Protein AF-A0A352MD44-F1 (afdb_monomer)

Sequence (195 aa):
KWRQGNIPFLYAQLPNFMEVQYLPSESQWAELRFSQLKALSVVNTAMAVTIDAGEWNDIHPLGKKVVGERLALAARKMAYGEEKIIYSGPIYKSSVKVADSIIISFDQIGSGLTVKGGGDLYYFAIAGADKKFVWAEARIRDNKVIVRSDEIKDPEYVRYAWADNPEGANLCNAEGLPASPFEADLNNKDLMNFK

pLDDT: mean 94.19, std 9.95, range [33.34, 98.88]

Mean predicted aligned error: 3.89 Å

Secondary structure (DSSP, 8-state):
-----S--EEEEPP---SSPPSS----HHHHHHHHHHHGGGSTTEEEE--TTS--SS-SS-S-HHHHHHHHHHHHHHHTT--TT------EEEEEEEETTEEEEEEE--TT-EEETTSS-B--EEEE-TT---EE-EEEEETTEEEEEBTTBSS--EEEES-SS--TT--EEETT-PBPPPEEEETT-TTTT---

Radius of gyration: 16.59 Å; Cα contacts (8 Å, |Δi|>4): 455; chains: 1; bounding box: 38×34×51 Å

Solvent-accessible surface area (backbone atoms only — not comparable to full-atom values): 10735 Å² total; per-residue (Å²): 134,89,83,70,79,89,60,67,47,75,46,73,40,66,44,19,29,42,72,69,69,91,60,71,54,90,32,72,57,27,52,50,36,33,52,54,56,57,52,55,66,43,83,57,43,45,63,24,70,26,53,88,41,41,31,50,90,41,93,77,37,88,44,53,64,61,54,51,52,34,42,48,36,37,41,40,36,69,75,66,63,39,80,85,61,74,40,50,21,25,34,84,49,50,67,46,72,56,82,45,29,39,43,34,39,55,41,51,30,66,88,31,66,40,42,63,92,49,84,80,46,48,49,36,29,36,13,31,93,84,65,63,51,38,74,28,56,40,45,81,54,94,70,25,40,42,36,33,38,96,88,34,66,58,54,39,34,42,31,32,39,50,29,42,18,33,79,73,48,24,54,19,13,69,85,67,32,50,41,55,50,42,76,48,52,67,86,52,81,78,82,53,81,69,127

Structure (mmCIF, N/CA/C/O backbone):
data_AF-A0A352MD44-F1
#
_entry.id   AF-A0A352MD44-F1
#
loop_
_atom_site.group_PDB
_atom_site.id
_atom_site.type_symbol
_atom_site.label_atom_id
_atom_site.label_alt_id
_atom_site.label_comp_id
_atom_site.label_asym_id
_atom_site.label_entity_id
_atom_site.label_seq_id
_atom_site.pdbx_PDB_ins_code
_atom_site.Cartn_x
_atom_site.Cartn_y
_atom_site.Cartn_z
_atom_site.occupancy
_atom_site.B_iso_or_equiv
_atom_site.auth_seq_id
_atom_site.auth_comp_id
_atom_site.auth_asym_id
_atom_site.auth_atom_id
_atom_site.pdbx_PDB_model_num
ATOM 1 N N . LYS A 1 1 ? -6.636 -19.906 26.893 1.00 65.50 1 LYS A N 1
ATOM 2 C CA . LYS A 1 1 ? -7.663 -19.109 26.168 1.00 65.50 1 LYS A CA 1
ATOM 3 C C . LYS A 1 1 ? -8.415 -18.241 27.176 1.00 65.50 1 LYS A C 1
ATOM 5 O O . LYS A 1 1 ? -8.884 -18.792 28.161 1.00 65.50 1 LYS A O 1
ATOM 10 N N . TRP A 1 2 ? -8.546 -16.935 26.928 1.00 77.50 2 TRP A N 1
ATOM 11 C CA . TRP A 1 2 ? -9.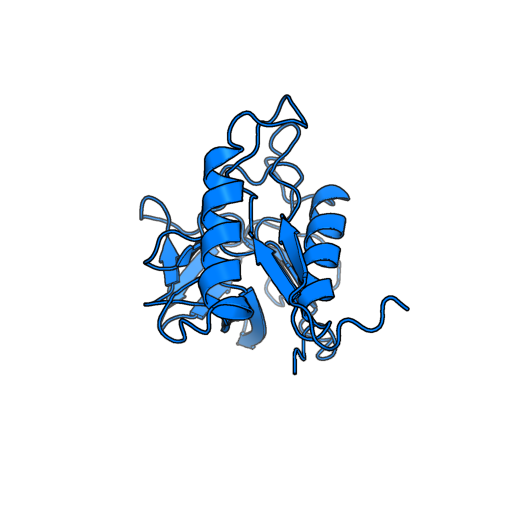069 -15.941 27.887 1.00 77.50 2 TRP A CA 1
ATOM 12 C C . TRP A 1 2 ? -10.611 -15.859 27.996 1.00 77.50 2 TRP A C 1
ATOM 14 O O . TRP A 1 2 ? -11.121 -15.057 28.766 1.00 77.50 2 TRP A O 1
ATOM 24 N N . ARG A 1 3 ? -11.362 -16.690 27.249 1.00 81.88 3 ARG A N 1
ATOM 25 C CA . ARG A 1 3 ? -12.846 -16.758 27.239 1.00 81.88 3 ARG A CA 1
ATOM 26 C C . ARG A 1 3 ? -13.574 -15.419 26.984 1.00 81.88 3 ARG A C 1
ATOM 28 O O . ARG A 1 3 ? -14.707 -15.256 27.410 1.00 81.88 3 ARG A O 1
ATOM 35 N N . GLN A 1 4 ? -12.962 -14.497 26.243 1.00 81.56 4 GLN A N 1
ATOM 36 C CA . GLN A 1 4 ? -13.530 -13.173 25.931 1.00 81.56 4 GLN A CA 1
ATOM 37 C C . GLN A 1 4 ? -14.356 -13.126 24.624 1.00 81.56 4 GLN A C 1
ATOM 39 O O . GLN A 1 4 ? -14.626 -12.055 24.094 1.00 81.56 4 GLN A O 1
ATOM 44 N N . GLY A 1 5 ? -14.744 -14.277 24.067 1.00 83.50 5 GLY A N 1
ATOM 45 C CA . GLY A 1 5 ? -15.469 -14.328 22.794 1.00 83.50 5 GLY A CA 1
ATOM 46 C C . GLY A 1 5 ? -14.662 -13.766 21.614 1.00 83.50 5 GLY A C 1
ATOM 47 O O . GLY A 1 5 ? -13.455 -13.985 21.517 1.00 83.50 5 GLY A O 1
ATOM 48 N N . ASN A 1 6 ? -15.357 -13.060 20.723 1.00 83.25 6 ASN A N 1
ATOM 49 C CA . ASN A 1 6 ? -14.854 -12.515 19.460 1.00 83.25 6 ASN A CA 1
ATOM 50 C C . ASN A 1 6 ? -14.338 -11.070 19.626 1.00 83.25 6 ASN A C 1
ATOM 52 O O . ASN A 1 6 ? -14.794 -10.159 18.941 1.00 83.25 6 ASN A O 1
ATOM 56 N N . ILE A 1 7 ? -13.409 -10.850 20.563 1.00 90.94 7 ILE A N 1
ATOM 57 C CA . ILE A 1 7 ? -12.806 -9.523 20.773 1.00 90.94 7 ILE A CA 1
ATOM 58 C C . ILE A 1 7 ? -12.044 -9.071 19.513 1.00 90.94 7 ILE A C 1
ATOM 60 O O . ILE A 1 7 ? -11.247 -9.857 18.990 1.00 90.94 7 ILE A O 1
ATOM 64 N N . PRO A 1 8 ? -12.235 -7.819 19.049 1.00 93.88 8 PRO A N 1
ATOM 65 C CA . PRO A 1 8 ? -11.408 -7.246 17.998 1.00 93.88 8 PRO A CA 1
ATOM 66 C C . PRO A 1 8 ? -9.935 -7.165 18.400 1.00 93.88 8 PRO A C 1
ATOM 68 O O . PRO A 1 8 ? -9.608 -6.726 19.504 1.00 93.88 8 PRO A O 1
ATOM 71 N N . PHE A 1 9 ? -9.042 -7.529 17.484 1.00 95.69 9 PHE A N 1
ATOM 72 C CA . PHE A 1 9 ? -7.601 -7.378 17.658 1.00 95.69 9 PHE A CA 1
ATOM 73 C C . PHE A 1 9 ? -7.049 -6.391 16.628 1.00 95.69 9 PHE A C 1
ATOM 75 O O . PHE A 1 9 ? -7.054 -6.645 15.424 1.00 95.69 9 PHE A O 1
ATOM 82 N N . LEU A 1 10 ? -6.586 -5.242 17.112 1.00 97.94 10 LEU A N 1
ATOM 83 C CA . LEU A 1 10 ? -6.094 -4.151 16.277 1.00 97.94 10 LEU A CA 1
ATOM 84 C C . LEU A 1 10 ? -4.577 -4.061 16.420 1.00 97.94 10 LEU A C 1
ATOM 86 O O . LEU A 1 10 ? -4.063 -4.086 17.538 1.00 97.94 10 LEU A O 1
ATOM 90 N N . TYR A 1 11 ? -3.864 -3.930 15.307 1.00 98.31 11 TYR A N 1
ATOM 91 C CA . TYR A 1 11 ? -2.407 -3.824 15.312 1.00 98.31 11 TYR A CA 1
ATOM 92 C C . TYR A 1 11 ? -1.912 -2.798 14.296 1.00 98.31 11 TYR A C 1
ATOM 94 O O . TYR A 1 11 ? -2.569 -2.497 13.301 1.00 98.31 11 TYR A O 1
ATOM 102 N N . ALA A 1 12 ? -0.743 -2.224 14.563 1.00 97.75 12 ALA A N 1
ATOM 103 C CA . ALA A 1 12 ? -0.061 -1.360 13.613 1.00 97.75 12 ALA A CA 1
ATOM 104 C C . ALA A 1 12 ? 0.882 -2.202 12.748 1.00 97.75 12 ALA A C 1
ATOM 106 O O . ALA A 1 12 ? 1.625 -3.041 13.264 1.00 97.75 12 ALA A O 1
ATOM 107 N N . GLN A 1 13 ? 0.865 -1.961 11.439 1.00 97.44 13 GLN A N 1
ATOM 108 C CA . GLN A 1 13 ? 1.940 -2.397 10.558 1.00 97.44 13 GLN A CA 1
ATOM 109 C C . GLN A 1 13 ? 3.249 -1.719 10.996 1.00 97.44 13 GLN A C 1
ATOM 111 O O . GLN A 1 13 ? 3.223 -0.657 11.629 1.00 97.44 13 GLN A O 1
ATOM 116 N N . LEU A 1 14 ? 4.397 -2.318 10.686 1.00 96.81 14 LEU A N 1
ATOM 117 C CA . LEU A 1 14 ? 5.668 -1.628 10.869 1.00 96.81 14 LEU A CA 1
ATOM 118 C C . LEU A 1 14 ? 5.744 -0.395 9.953 1.00 96.81 14 LEU A C 1
ATOM 120 O O . LEU A 1 14 ? 5.324 -0.475 8.791 1.00 96.81 14 LEU A O 1
ATOM 124 N N . PRO A 1 15 ? 6.262 0.732 10.466 1.00 96.31 15 PRO A N 1
ATOM 125 C CA . PRO A 1 15 ? 6.427 1.943 9.678 1.00 96.31 15 PRO A CA 1
ATOM 126 C C . PRO A 1 15 ? 7.616 1.811 8.714 1.00 96.31 15 PRO A C 1
ATOM 128 O O . PRO A 1 15 ? 8.336 0.811 8.744 1.00 96.31 15 PRO A O 1
ATOM 131 N N . ASN A 1 16 ? 7.833 2.804 7.851 1.00 94.94 16 ASN A N 1
ATOM 132 C CA . ASN A 1 16 ? 9.089 2.907 7.106 1.00 94.94 16 ASN A CA 1
ATOM 133 C C . ASN A 1 16 ? 10.281 3.086 8.061 1.00 94.94 16 ASN A C 1
ATOM 135 O O . ASN A 1 16 ? 10.156 3.745 9.093 1.00 94.94 16 ASN A O 1
ATOM 139 N N . PHE A 1 17 ? 11.418 2.486 7.711 1.00 94.19 17 PHE A N 1
ATOM 140 C CA . PHE A 1 17 ? 12.661 2.550 8.480 1.00 94.19 17 PHE A CA 1
ATOM 141 C C . PHE A 1 17 ? 13.864 2.339 7.545 1.00 94.19 17 PHE A C 1
ATOM 143 O O . PHE A 1 17 ? 13.713 1.683 6.520 1.00 94.19 17 P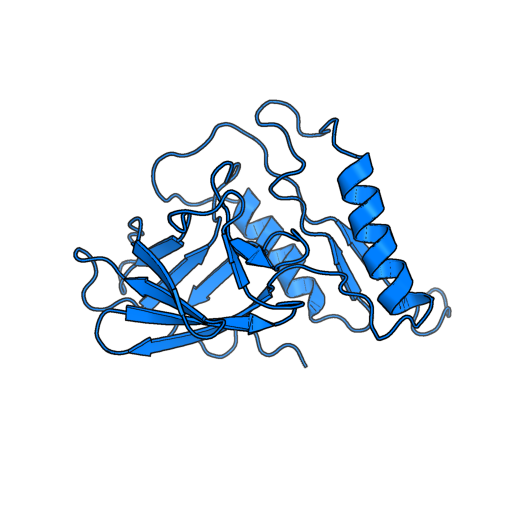HE A O 1
ATOM 150 N N . MET A 1 18 ? 15.049 2.841 7.912 1.00 94.06 18 MET A N 1
ATOM 151 C CA . MET A 1 18 ? 16.300 2.802 7.128 1.00 94.06 18 MET A CA 1
ATOM 152 C C . MET A 1 18 ? 16.351 3.758 5.923 1.00 94.06 18 MET A C 1
ATOM 154 O O . MET A 1 18 ? 15.401 4.485 5.623 1.00 94.06 18 MET A O 1
ATOM 158 N N . GLU A 1 19 ? 17.510 3.803 5.260 1.00 94.56 19 GLU A N 1
ATOM 159 C CA . GLU A 1 19 ? 17.727 4.600 4.050 1.00 94.56 19 GLU A CA 1
ATOM 160 C C . GLU A 1 19 ? 16.815 4.153 2.901 1.00 94.56 19 GLU A C 1
ATOM 162 O O . GLU A 1 19 ? 16.454 2.982 2.774 1.00 94.56 19 GLU A O 1
ATOM 167 N N . VAL A 1 20 ? 16.452 5.104 2.042 1.00 95.06 20 VAL A N 1
ATOM 168 C CA . VAL A 1 20 ? 15.652 4.830 0.847 1.00 95.06 20 VAL A CA 1
ATOM 169 C C . VAL A 1 20 ? 16.482 4.044 -0.163 1.00 95.06 20 VAL A C 1
ATOM 171 O O . VAL A 1 20 ? 17.583 4.448 -0.539 1.00 95.06 20 VAL A O 1
ATOM 174 N N . GLN A 1 21 ? 15.919 2.945 -0.663 1.00 93.69 21 GLN A N 1
ATOM 175 C CA . GLN A 1 21 ? 16.462 2.242 -1.818 1.00 93.69 21 GLN A CA 1
ATOM 176 C C . GLN A 1 21 ? 15.917 2.848 -3.120 1.00 93.69 21 GLN A C 1
ATOM 178 O O . GLN A 1 21 ? 14.707 2.925 -3.327 1.00 93.69 21 GLN A O 1
ATOM 183 N N . TYR A 1 22 ? 16.819 3.270 -4.012 1.00 93.38 22 TYR A N 1
ATOM 184 C CA . TYR A 1 22 ? 16.456 3.901 -5.292 1.00 93.38 22 TYR A CA 1
ATOM 185 C C . TYR A 1 22 ? 16.111 2.904 -6.404 1.00 93.38 22 TYR A C 1
ATOM 187 O O . TYR A 1 22 ? 15.482 3.271 -7.395 1.00 93.38 22 TYR A O 1
ATOM 195 N N . LEU A 1 23 ? 16.529 1.647 -6.257 1.00 95.88 23 LEU A N 1
ATOM 196 C CA . LEU A 1 23 ? 16.210 0.557 -7.175 1.00 95.88 23 LEU A CA 1
ATOM 197 C C . LEU A 1 23 ? 15.295 -0.445 -6.467 1.00 95.88 23 LEU A C 1
ATOM 199 O O . LEU A 1 23 ? 15.416 -0.590 -5.247 1.00 95.88 23 LEU A O 1
ATOM 203 N N . PRO A 1 24 ? 14.423 -1.166 -7.197 1.00 96.75 24 PRO A N 1
ATOM 204 C CA . PRO A 1 24 ? 13.691 -2.278 -6.614 1.00 96.75 24 PRO A CA 1
ATOM 205 C C . PRO A 1 24 ? 14.678 -3.287 -6.024 1.00 96.75 24 PRO A C 1
ATOM 207 O O . PRO A 1 24 ? 15.614 -3.723 -6.696 1.00 96.75 24 PRO A O 1
ATOM 210 N N . SER A 1 25 ? 14.474 -3.654 -4.765 1.00 94.38 25 SER A N 1
ATOM 211 C CA . SER A 1 25 ? 15.343 -4.581 -4.049 1.00 94.38 25 SER A CA 1
ATOM 212 C C . SER A 1 25 ? 14.524 -5.554 -3.214 1.00 94.38 25 SER A C 1
ATOM 214 O O . SER A 1 25 ? 13.335 -5.347 -2.961 1.00 94.38 25 SER A O 1
ATOM 216 N N . GLU A 1 26 ? 15.171 -6.621 -2.757 1.00 96.75 26 GLU A N 1
ATOM 217 C CA . GLU A 1 26 ? 14.616 -7.418 -1.668 1.00 96.75 26 GLU A CA 1
ATOM 218 C C . GLU A 1 26 ? 14.603 -6.597 -0.372 1.00 96.75 26 GLU A C 1
ATOM 220 O O . GLU A 1 26 ? 15.435 -5.707 -0.176 1.00 96.75 26 GLU A O 1
ATOM 225 N N . SER A 1 27 ? 13.634 -6.876 0.500 1.00 97.56 27 SER A N 1
ATOM 226 C CA . SER A 1 27 ? 13.451 -6.165 1.766 1.00 97.56 27 SER A CA 1
ATOM 227 C C . SER A 1 27 ? 12.768 -7.080 2.776 1.00 97.56 27 SER A C 1
ATOM 229 O O . SER A 1 27 ? 11.577 -7.381 2.672 1.00 97.56 27 SER A O 1
ATOM 231 N N . GLN A 1 28 ? 13.515 -7.484 3.804 1.00 97.19 28 GLN A N 1
ATOM 232 C CA . GLN A 1 28 ? 12.964 -8.262 4.920 1.00 97.19 28 GLN A CA 1
ATOM 233 C C . GLN A 1 28 ? 11.923 -7.449 5.704 1.00 97.19 28 GLN A C 1
ATOM 235 O O . GLN A 1 28 ? 10.979 -8.002 6.270 1.00 97.19 28 GLN A O 1
ATOM 240 N N . TRP A 1 29 ? 12.057 -6.120 5.713 1.00 97.31 29 TRP A N 1
ATOM 241 C CA . TRP A 1 29 ? 11.082 -5.231 6.331 1.00 97.31 29 TRP A CA 1
ATOM 242 C C . TRP A 1 29 ? 9.755 -5.230 5.565 1.00 97.31 29 TRP A C 1
ATOM 244 O O . TRP A 1 29 ? 8.683 -5.299 6.167 1.00 97.31 29 TRP A O 1
ATOM 254 N N . ALA A 1 30 ? 9.800 -5.205 4.230 1.00 97.75 30 ALA A N 1
ATOM 255 C CA . ALA A 1 30 ? 8.621 -5.356 3.385 1.00 97.75 30 ALA A CA 1
ATOM 256 C C . ALA A 1 30 ? 7.984 -6.747 3.528 1.00 97.75 30 ALA A C 1
ATOM 258 O O . ALA A 1 30 ? 6.766 -6.827 3.681 1.00 97.75 30 ALA A O 1
ATOM 259 N N . GLU A 1 31 ? 8.777 -7.821 3.591 1.00 98.00 31 GLU A N 1
ATOM 260 C CA . GLU A 1 31 ? 8.278 -9.180 3.861 1.00 98.00 31 GLU A CA 1
ATOM 261 C C . GLU A 1 31 ? 7.541 -9.279 5.204 1.00 98.00 31 GLU A C 1
ATOM 263 O O . GLU A 1 31 ? 6.471 -9.895 5.304 1.00 98.00 31 GLU A O 1
ATOM 268 N N . LEU A 1 32 ? 8.072 -8.636 6.247 1.00 98.06 32 LEU A N 1
ATOM 269 C CA . LEU A 1 32 ? 7.427 -8.593 7.554 1.00 98.06 32 LEU A CA 1
ATOM 270 C C . LEU A 1 32 ? 6.125 -7.784 7.508 1.00 98.06 32 LEU A C 1
ATOM 272 O O . LEU A 1 32 ? 5.097 -8.253 8.000 1.00 98.06 32 LEU A O 1
ATOM 276 N N . ARG A 1 33 ? 6.121 -6.621 6.844 1.00 98.06 33 ARG A N 1
ATOM 277 C CA . ARG A 1 33 ? 4.901 -5.826 6.607 1.00 98.06 33 ARG A CA 1
ATOM 278 C C . ARG A 1 33 ? 3.856 -6.611 5.816 1.00 98.06 33 ARG A C 1
ATOM 280 O O . ARG A 1 33 ? 2.667 -6.527 6.126 1.00 98.06 33 ARG A O 1
ATOM 287 N N . PHE A 1 34 ? 4.281 -7.422 4.855 1.00 98.00 34 PHE A N 1
ATOM 288 C CA . PHE A 1 34 ? 3.405 -8.297 4.086 1.00 98.00 34 PHE A CA 1
ATOM 289 C C . PHE A 1 34 ? 2.845 -9.450 4.926 1.00 98.00 34 PHE A C 1
ATOM 291 O O . PHE A 1 34 ? 1.674 -9.805 4.807 1.00 98.00 34 PHE A O 1
ATOM 298 N N . SER A 1 35 ? 3.640 -9.994 5.846 1.00 97.75 35 SER A N 1
ATOM 299 C CA . SER A 1 35 ? 3.176 -10.983 6.826 1.00 97.75 35 SER A CA 1
ATOM 300 C C . SER A 1 35 ? 2.152 -10.382 7.798 1.00 97.75 35 SER A C 1
ATOM 302 O O . SER A 1 35 ? 1.140 -11.015 8.098 1.00 97.75 35 SER A O 1
ATOM 304 N N . GLN A 1 36 ? 2.354 -9.130 8.224 1.00 98.12 36 GLN A N 1
ATOM 305 C CA . GLN A 1 36 ? 1.365 -8.368 8.992 1.00 98.12 36 GLN A CA 1
ATOM 306 C C . GLN A 1 36 ? 0.080 -8.135 8.186 1.00 98.12 36 GLN A C 1
ATOM 308 O O . GLN A 1 36 ? -1.005 -8.265 8.743 1.00 98.12 36 GLN A O 1
ATOM 313 N N . LEU A 1 37 ? 0.171 -7.860 6.881 1.00 97.88 37 LEU A N 1
ATOM 314 C CA . LEU A 1 37 ? -1.008 -7.751 6.018 1.00 97.88 37 LEU A CA 1
ATOM 315 C C . LEU A 1 37 ? -1.777 -9.080 5.950 1.00 97.88 37 LEU A C 1
ATOM 317 O O . LEU A 1 37 ? -2.989 -9.098 6.146 1.00 97.88 37 LEU A O 1
ATOM 321 N N . LYS A 1 38 ? -1.083 -10.206 5.747 1.00 96.31 38 LYS A N 1
ATOM 322 C CA . LYS A 1 38 ? -1.699 -11.546 5.696 1.00 96.31 38 LYS A CA 1
ATOM 323 C C . LYS A 1 38 ? -2.421 -11.930 6.989 1.00 96.31 38 LYS A C 1
ATOM 325 O O . LYS A 1 38 ? -3.385 -12.697 6.938 1.00 96.31 38 LYS A O 1
ATOM 330 N N . ALA A 1 39 ? -2.004 -11.392 8.136 1.00 96.44 39 ALA A N 1
ATOM 331 C CA . ALA A 1 39 ? -2.680 -11.620 9.412 1.00 96.44 39 ALA A CA 1
ATOM 332 C C . ALA A 1 39 ? -4.124 -11.076 9.449 1.00 96.44 39 ALA A C 1
ATOM 334 O O . ALA A 1 39 ? -4.905 -11.544 10.276 1.00 96.44 39 ALA A O 1
ATOM 335 N N . LEU A 1 40 ? -4.523 -10.211 8.501 1.00 95.75 40 LEU A N 1
ATOM 336 C CA . LEU A 1 40 ? -5.923 -9.803 8.310 1.00 95.75 40 LEU A CA 1
ATOM 337 C C . LEU A 1 40 ? -6.858 -10.958 7.922 1.00 95.75 40 LEU A C 1
ATOM 339 O O . LEU A 1 40 ? -8.072 -10.826 8.027 1.00 95.75 40 LEU A O 1
ATOM 343 N N . SER A 1 41 ? -6.314 -12.107 7.508 1.00 93.19 41 SER A N 1
ATOM 344 C CA . SER A 1 41 ? -7.097 -13.335 7.309 1.00 93.19 41 SER A CA 1
ATOM 345 C C . SER A 1 41 ? -7.663 -13.915 8.612 1.00 93.19 41 SER A C 1
ATOM 347 O O . SER A 1 41 ? -8.569 -14.751 8.579 1.00 93.19 41 SER A O 1
ATOM 349 N N . VAL A 1 42 ? -7.149 -13.491 9.771 1.00 93.19 42 VAL A N 1
ATOM 350 C CA . VAL A 1 42 ? -7.696 -13.870 11.074 1.00 93.19 42 VAL A CA 1
ATOM 351 C C . VAL A 1 42 ? -8.933 -13.022 11.359 1.00 93.19 42 VAL A C 1
ATOM 353 O O . VAL A 1 42 ? -8.899 -11.796 11.284 1.00 93.19 42 VAL A O 1
ATOM 356 N N . VAL A 1 43 ? -10.034 -13.682 11.723 1.00 90.94 43 VAL A N 1
ATOM 357 C CA . VAL A 1 43 ? -11.318 -13.014 11.980 1.00 90.94 43 VAL A CA 1
ATOM 358 C C . VAL A 1 43 ? -11.193 -11.929 13.055 1.00 90.94 43 VAL A C 1
ATOM 360 O O . VAL A 1 43 ? -10.454 -12.087 14.027 1.00 90.94 43 VAL A O 1
ATOM 363 N N . ASN A 1 44 ? -11.971 -10.855 12.910 1.00 93.12 44 ASN A N 1
ATOM 364 C CA . ASN A 1 44 ? -12.007 -9.713 13.833 1.00 93.12 44 ASN A CA 1
ATOM 365 C C . ASN A 1 44 ? -10.651 -9.034 14.050 1.00 93.12 44 ASN A C 1
ATOM 367 O O . ASN A 1 44 ? -10.373 -8.526 15.137 1.00 93.12 44 ASN A O 1
ATOM 371 N N . THR A 1 45 ? -9.814 -9.001 13.019 1.00 96.00 45 THR A N 1
ATOM 372 C CA . THR A 1 45 ? -8.580 -8.225 13.041 1.00 96.00 45 THR A CA 1
ATOM 373 C C . THR A 1 45 ? -8.686 -6.976 12.178 1.00 96.00 45 THR A C 1
ATOM 375 O O . THR A 1 45 ? -9.435 -6.926 11.202 1.00 96.00 45 THR A O 1
ATOM 378 N N . ALA A 1 46 ? -7.937 -5.942 12.547 1.00 97.31 46 ALA A N 1
ATOM 379 C CA . ALA A 1 46 ? -7.719 -4.789 11.688 1.00 97.31 46 ALA A CA 1
ATOM 380 C C . ALA A 1 46 ? -6.292 -4.267 11.852 1.00 97.31 46 ALA A C 1
ATOM 382 O O . ALA A 1 46 ? -5.704 -4.336 12.933 1.00 97.31 46 ALA A O 1
ATOM 383 N N . MET A 1 47 ? -5.759 -3.714 10.767 1.00 98.44 47 MET A N 1
ATOM 384 C CA . MET A 1 47 ? -4.391 -3.226 10.689 1.00 98.44 47 MET A CA 1
ATOM 385 C C . MET A 1 47 ? -4.382 -1.746 10.319 1.00 98.44 47 MET A C 1
ATOM 387 O O . MET A 1 47 ? -5.002 -1.345 9.333 1.00 98.44 47 MET A O 1
ATOM 391 N N . ALA A 1 48 ? -3.640 -0.941 11.075 1.00 98.38 48 ALA A N 1
ATOM 392 C CA . ALA A 1 48 ? -3.266 0.401 10.651 1.00 98.38 48 ALA A CA 1
ATOM 393 C C . ALA A 1 48 ? -2.009 0.320 9.774 1.00 98.38 48 ALA A C 1
ATOM 395 O O . ALA A 1 48 ? -0.963 -0.131 10.238 1.00 98.38 48 ALA A O 1
ATOM 396 N N . VAL A 1 49 ? -2.099 0.765 8.519 1.00 98.31 49 VAL A N 1
ATOM 397 C CA . VAL A 1 49 ? -0.931 0.959 7.642 1.00 98.31 49 VAL A CA 1
ATOM 398 C C . VAL A 1 49 ? -0.170 2.200 8.117 1.00 98.31 49 VAL A C 1
ATOM 400 O O . VAL A 1 49 ? -0.790 3.217 8.428 1.00 98.31 49 VAL A O 1
ATOM 403 N N . THR A 1 50 ? 1.158 2.130 8.200 1.00 97.25 50 THR A N 1
ATOM 404 C CA . THR A 1 50 ? 2.012 3.154 8.849 1.00 97.25 50 THR A CA 1
ATOM 405 C C . THR A 1 50 ? 3.276 3.484 8.056 1.00 97.25 50 THR A C 1
ATOM 407 O O . THR A 1 50 ? 4.192 4.112 8.578 1.00 97.25 50 THR A O 1
ATOM 410 N N . ILE A 1 51 ? 3.329 3.088 6.784 1.00 96.69 51 ILE A N 1
ATOM 411 C CA . ILE A 1 51 ? 4.516 3.214 5.923 1.00 96.69 51 ILE A CA 1
ATOM 412 C C . ILE A 1 51 ? 4.955 4.661 5.653 1.00 96.69 51 ILE A C 1
ATOM 414 O O . ILE A 1 51 ? 6.017 4.867 5.090 1.00 96.69 51 ILE A O 1
ATOM 418 N N . ASP A 1 52 ? 4.123 5.634 6.018 1.00 95.19 52 ASP A N 1
ATOM 419 C CA . ASP A 1 52 ? 4.350 7.076 5.908 1.00 95.19 52 ASP A CA 1
ATOM 420 C C . ASP A 1 52 ? 4.408 7.772 7.283 1.00 95.19 52 ASP A C 1
ATOM 422 O O . ASP A 1 52 ? 4.295 8.993 7.366 1.00 95.19 52 ASP A O 1
ATOM 426 N N . ALA A 1 53 ? 4.506 6.998 8.369 1.00 94.50 53 ALA A N 1
ATOM 427 C CA . ALA A 1 53 ? 4.517 7.481 9.753 1.00 94.50 53 ALA A CA 1
ATOM 428 C C . ALA A 1 53 ? 5.814 7.117 10.506 1.00 94.50 53 ALA A C 1
ATOM 430 O O . ALA A 1 53 ? 5.855 7.203 11.736 1.00 94.50 53 ALA A O 1
ATOM 431 N N . GLY A 1 54 ? 6.839 6.675 9.775 1.00 91.19 54 GLY A N 1
ATOM 432 C CA . GLY A 1 54 ? 8.176 6.336 10.253 1.00 91.19 54 GLY A CA 1
ATOM 433 C C . GLY A 1 54 ? 9.245 7.357 9.881 1.00 91.19 54 GLY A C 1
ATOM 434 O O . GLY A 1 54 ? 8.976 8.360 9.221 1.00 91.19 54 GLY A O 1
ATOM 435 N N . GLU A 1 55 ? 10.475 7.069 10.295 1.00 89.00 55 GLU A N 1
ATOM 436 C CA . GLU A 1 55 ? 11.667 7.884 10.060 1.00 89.00 55 GLU A CA 1
ATOM 437 C C . GLU A 1 55 ? 12.806 6.971 9.590 1.00 89.00 55 GLU A C 1
ATOM 439 O O . GLU A 1 55 ? 12.929 5.827 10.027 1.00 89.00 55 GLU A O 1
ATOM 444 N N . TRP A 1 56 ? 13.658 7.461 8.688 1.00 89.75 56 TRP A N 1
ATOM 445 C CA . TRP A 1 56 ? 14.740 6.653 8.114 1.00 89.75 56 TRP A CA 1
ATOM 446 C C . TRP A 1 56 ? 15.812 6.266 9.151 1.00 89.75 56 TRP A C 1
ATOM 448 O O . TRP A 1 56 ? 16.466 5.236 9.011 1.00 89.75 56 TRP A O 1
ATOM 458 N N . ASN A 1 57 ? 15.987 7.071 10.201 1.00 89.94 57 ASN A N 1
ATOM 459 C CA . ASN A 1 57 ? 17.075 6.961 11.176 1.00 89.94 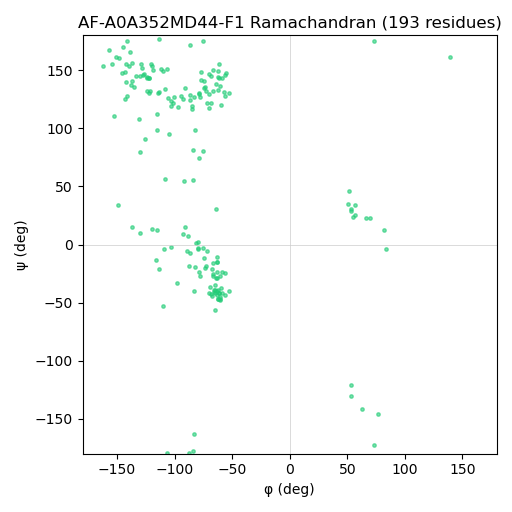57 ASN A CA 1
ATOM 460 C C . ASN A 1 57 ? 16.648 6.485 12.575 1.00 89.94 57 ASN A C 1
ATOM 462 O O . ASN A 1 57 ? 17.521 6.307 13.424 1.00 89.94 57 ASN A O 1
ATOM 466 N N . ASP A 1 58 ? 15.354 6.278 12.839 1.00 87.06 58 ASP A N 1
ATOM 467 C CA . ASP A 1 58 ? 14.867 5.790 14.134 1.00 87.06 58 ASP A CA 1
ATOM 468 C C . ASP A 1 58 ? 13.710 4.796 13.961 1.00 87.06 58 ASP A C 1
ATOM 470 O O . ASP A 1 58 ? 12.702 5.063 13.309 1.00 87.06 58 ASP A O 1
ATOM 474 N N . ILE A 1 59 ? 13.851 3.634 14.597 1.00 83.50 59 ILE A N 1
ATOM 475 C CA . ILE A 1 59 ? 12.828 2.586 14.641 1.00 83.50 59 ILE A CA 1
ATOM 476 C C . ILE A 1 59 ? 11.662 2.944 15.587 1.00 83.50 59 ILE A C 1
ATOM 478 O O . ILE A 1 59 ? 10.619 2.289 15.559 1.00 83.50 59 ILE A O 1
ATOM 482 N N . HIS A 1 60 ? 11.802 3.990 16.414 1.00 87.12 60 HIS A N 1
ATOM 483 C CA . HIS A 1 60 ? 10.791 4.492 17.353 1.00 87.12 60 HIS A CA 1
ATOM 484 C C . HIS A 1 60 ? 10.175 5.836 16.917 1.00 87.12 60 HIS A C 1
ATOM 486 O O . HIS A 1 60 ? 10.149 6.783 17.717 1.00 87.12 60 HIS A O 1
ATOM 492 N N . PRO A 1 61 ? 9.586 5.930 15.714 1.00 80.19 61 PRO A N 1
ATOM 493 C CA . PRO A 1 61 ? 9.282 7.201 15.064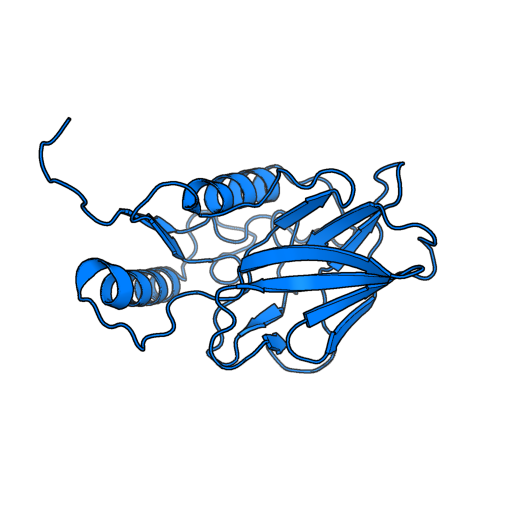 1.00 80.19 61 PRO A CA 1
ATOM 494 C C . PRO A 1 61 ? 8.432 8.141 15.913 1.00 80.19 61 PRO A C 1
ATOM 496 O O . PRO A 1 61 ? 7.564 7.714 16.693 1.00 80.19 61 PRO A O 1
ATOM 499 N N . LEU A 1 62 ? 8.644 9.446 15.754 1.00 84.94 62 LEU A N 1
ATOM 500 C CA . LEU A 1 62 ? 7.921 10.469 16.513 1.00 84.94 62 LEU A CA 1
ATOM 501 C C . LEU A 1 62 ? 6.427 10.516 16.159 1.00 84.94 62 LEU A C 1
ATOM 503 O O . LEU A 1 62 ? 5.606 10.867 17.011 1.00 84.94 62 LEU A O 1
ATOM 507 N N . GLY A 1 63 ? 6.058 10.079 14.949 1.00 86.25 63 GLY A N 1
ATOM 508 C CA . GLY A 1 63 ? 4.707 10.059 14.365 1.00 86.25 63 GLY A CA 1
ATOM 509 C C . GLY A 1 63 ? 3.656 9.162 15.045 1.00 86.25 63 GLY A C 1
ATOM 510 O O . GLY A 1 63 ? 2.731 8.682 14.392 1.00 86.25 63 GLY A O 1
ATOM 511 N N . LYS A 1 64 ? 3.733 8.948 16.364 1.00 92.25 64 LYS A N 1
ATOM 512 C CA . LYS A 1 64 ? 2.846 8.053 17.135 1.00 92.25 64 LYS A CA 1
ATOM 513 C C . LYS A 1 64 ? 1.376 8.491 17.115 1.00 92.25 64 LYS A C 1
ATOM 515 O O . LYS A 1 64 ? 0.486 7.646 17.189 1.00 92.25 64 LYS A O 1
ATOM 520 N N . LYS A 1 65 ? 1.111 9.797 16.974 1.00 96.19 65 LYS A N 1
ATOM 521 C CA . LYS A 1 65 ? -0.252 10.354 16.889 1.00 96.19 65 LYS A CA 1
ATOM 522 C C . LYS A 1 65 ? -1.017 9.799 15.686 1.00 96.19 65 LYS A C 1
ATOM 524 O O . LYS A 1 65 ? -2.127 9.312 15.863 1.00 96.19 65 LYS A O 1
ATOM 529 N N . VAL A 1 66 ? -0.396 9.790 14.505 1.00 96.00 66 VAL A N 1
ATOM 530 C CA . VAL A 1 66 ? -1.013 9.284 13.265 1.00 96.00 66 VAL A CA 1
ATOM 531 C C . VAL A 1 66 ? -1.320 7.790 13.377 1.00 96.00 66 VAL A C 1
ATOM 533 O O . VAL A 1 66 ? -2.393 7.342 12.975 1.00 96.00 66 VAL A O 1
ATOM 536 N N . VAL A 1 67 ? -0.414 7.012 13.981 1.00 97.06 67 VAL A N 1
ATOM 537 C CA . VAL A 1 67 ? -0.643 5.582 14.243 1.00 97.06 67 VAL A CA 1
ATOM 538 C C . VAL A 1 67 ? -1.857 5.384 15.157 1.00 97.06 67 VAL A C 1
ATOM 540 O O . VAL A 1 67 ? -2.739 4.582 14.849 1.00 97.06 67 VAL A O 1
ATOM 543 N N . GLY A 1 68 ? -1.937 6.147 16.252 1.00 98.06 68 GLY A N 1
ATOM 544 C CA . GLY A 1 68 ? -3.069 6.115 17.179 1.00 98.06 68 GLY A CA 1
ATOM 545 C C . GLY A 1 68 ? -4.394 6.515 16.527 1.00 98.06 68 GLY A C 1
ATOM 546 O O . GLY A 1 68 ? -5.402 5.848 16.741 1.00 98.06 68 GLY A O 1
ATOM 547 N N . GLU A 1 69 ? -4.397 7.549 15.685 1.00 98.44 69 GLU A N 1
ATOM 548 C CA . GLU A 1 69 ? -5.585 7.999 14.946 1.00 98.44 69 GLU A CA 1
ATOM 549 C C . GLU A 1 69 ? -6.094 6.922 13.981 1.00 98.44 69 GLU A C 1
ATOM 551 O O . GLU A 1 69 ? -7.291 6.634 13.955 1.00 98.44 69 GLU A O 1
ATOM 556 N N . ARG A 1 70 ? -5.199 6.250 13.247 1.00 98.50 70 ARG A N 1
ATOM 557 C CA . ARG A 1 70 ? -5.571 5.146 12.345 1.00 98.50 70 ARG A CA 1
ATOM 558 C C . ARG A 1 70 ? -6.113 3.936 13.110 1.00 98.50 70 ARG A C 1
ATOM 560 O O . ARG A 1 70 ? -7.120 3.356 12.708 1.00 98.50 70 ARG A O 1
ATOM 567 N N . LEU A 1 71 ? -5.509 3.589 14.248 1.00 98.56 71 LEU A N 1
ATOM 568 C CA . LEU A 1 71 ? -6.036 2.538 15.128 1.00 98.56 71 LEU A CA 1
ATOM 569 C C . LEU A 1 71 ? -7.392 2.919 15.736 1.00 98.56 71 LEU A C 1
ATOM 571 O O . LEU A 1 71 ? -8.256 2.056 15.881 1.00 98.56 71 LEU A O 1
ATOM 575 N N . ALA A 1 72 ? -7.618 4.198 16.041 1.00 98.56 72 ALA A N 1
ATOM 576 C CA . ALA A 1 72 ? -8.908 4.679 16.519 1.00 98.56 72 ALA A CA 1
ATOM 577 C C . ALA A 1 72 ? -10.001 4.539 15.447 1.00 98.56 72 ALA A C 1
ATOM 579 O O . ALA A 1 72 ? -11.113 4.128 15.775 1.00 98.56 72 ALA A O 1
ATOM 580 N N . LEU A 1 73 ? -9.698 4.800 14.168 1.00 98.62 73 LEU A N 1
ATOM 581 C CA . LEU A 1 73 ? -10.638 4.525 13.072 1.00 98.62 73 LEU A CA 1
ATOM 582 C C . LEU A 1 73 ? -10.997 3.032 13.003 1.00 98.62 73 LEU A C 1
ATOM 584 O O . LEU A 1 73 ? -12.175 2.683 12.905 1.00 98.62 73 LEU A O 1
ATOM 588 N N . ALA A 1 74 ? -9.997 2.151 13.109 1.00 98.12 74 ALA A N 1
ATOM 589 C CA . ALA A 1 74 ? -10.213 0.705 13.128 1.00 98.12 74 ALA A CA 1
ATOM 590 C C . ALA A 1 74 ? -11.069 0.268 14.328 1.00 98.12 74 ALA A C 1
ATOM 592 O O . ALA A 1 74 ? -11.989 -0.534 14.169 1.00 98.12 74 ALA A O 1
ATOM 593 N N . ALA A 1 75 ? -10.831 0.839 15.512 1.00 98.19 75 ALA A N 1
ATOM 594 C CA . ALA A 1 75 ? -11.632 0.581 16.704 1.00 98.19 75 ALA A CA 1
ATOM 595 C C . ALA A 1 75 ? -13.086 1.026 16.518 1.00 98.19 75 ALA A C 1
ATOM 597 O O . ALA A 1 75 ? -13.999 0.254 16.804 1.00 98.19 75 ALA A O 1
ATOM 598 N N . ARG A 1 76 ? -13.319 2.234 15.990 1.00 98.25 76 ARG A N 1
ATOM 599 C CA . ARG A 1 76 ? -14.668 2.755 15.708 1.00 98.25 76 ARG A CA 1
ATOM 600 C C . ARG A 1 76 ? -15.455 1.831 14.784 1.00 98.25 76 ARG A C 1
ATOM 602 O O . ARG A 1 76 ? -16.607 1.511 15.069 1.00 98.25 76 ARG A O 1
ATOM 609 N N . LYS A 1 77 ? -14.810 1.325 13.731 1.00 96.94 77 LYS A N 1
ATOM 610 C CA . LYS A 1 77 ? -15.417 0.341 12.829 1.00 96.94 77 LYS A CA 1
ATOM 611 C C . LYS A 1 77 ? -15.713 -0.985 13.538 1.00 96.94 77 LYS A C 1
ATOM 613 O O . LYS A 1 77 ? -16.845 -1.453 13.511 1.00 96.94 77 LYS A O 1
ATOM 618 N N . MET A 1 78 ? -14.691 -1.594 14.140 1.00 94.62 78 MET A N 1
ATOM 619 C CA . MET A 1 78 ? -14.726 -2.993 14.584 1.00 94.62 78 MET A CA 1
ATOM 620 C C . MET A 1 78 ? -15.373 -3.197 15.954 1.00 94.62 78 MET A C 1
ATOM 622 O O . MET A 1 78 ? -16.070 -4.183 16.164 1.00 94.62 78 MET A O 1
ATOM 626 N N . ALA A 1 79 ? -15.100 -2.302 16.903 1.00 94.62 79 ALA A N 1
ATOM 627 C CA . ALA A 1 79 ? -15.540 -2.425 18.290 1.00 94.62 79 ALA A CA 1
ATOM 628 C C . ALA A 1 79 ? -16.811 -1.617 18.576 1.00 94.62 79 ALA A C 1
ATOM 630 O O . ALA A 1 79 ? -17.628 -2.045 19.387 1.00 94.62 79 ALA A O 1
ATOM 631 N N . TYR A 1 80 ? -16.989 -0.472 17.909 1.00 95.88 80 TYR A N 1
ATOM 632 C CA . TYR A 1 80 ? -18.130 0.423 18.138 1.00 95.88 80 TYR A CA 1
ATOM 633 C C . TYR A 1 80 ? -19.218 0.334 17.058 1.00 95.88 80 TYR A C 1
ATOM 635 O O . TYR A 1 80 ? -20.251 0.987 17.184 1.00 95.88 80 TYR A O 1
ATOM 643 N N . GLY A 1 81 ? -19.024 -0.489 16.021 1.00 95.31 81 GLY A N 1
ATOM 644 C CA . GLY A 1 81 ? -20.050 -0.762 15.010 1.00 95.31 81 GLY A CA 1
ATOM 645 C C . GLY A 1 81 ? -20.356 0.419 14.087 1.00 95.31 81 GLY A C 1
ATOM 646 O O . GLY A 1 81 ? -21.440 0.489 13.510 1.00 95.31 81 GLY A O 1
ATOM 647 N N . GLU A 1 82 ? -19.428 1.366 13.929 1.00 97.81 82 GLU A N 1
ATOM 648 C CA . GLU A 1 82 ? -19.614 2.502 13.027 1.00 97.81 82 GLU A CA 1
ATOM 649 C C . GLU A 1 82 ? -19.448 2.076 11.559 1.00 97.81 82 GLU A C 1
ATOM 651 O O . GLU A 1 82 ? -18.405 2.273 10.939 1.00 97.81 82 GLU A O 1
ATOM 656 N N . GLU A 1 83 ? -20.485 1.482 10.966 1.00 94.50 83 GLU A N 1
ATOM 657 C CA . GLU A 1 83 ? -20.367 0.814 9.662 1.00 94.50 83 GLU A CA 1
ATOM 658 C C . GLU A 1 83 ? -19.995 1.728 8.490 1.00 94.50 83 GLU A C 1
ATOM 660 O O . GLU A 1 83 ? -19.430 1.255 7.506 1.00 94.50 83 GLU A O 1
ATOM 665 N N . LYS A 1 84 ? -20.266 3.029 8.573 1.00 96.06 84 LYS A N 1
ATOM 666 C CA . LYS A 1 84 ? -19.982 3.968 7.476 1.00 96.06 84 LYS A CA 1
ATOM 667 C C . LYS A 1 84 ? -18.580 4.576 7.533 1.00 96.06 84 LYS A C 1
ATOM 669 O O . LYS A 1 84 ? -18.214 5.302 6.614 1.00 96.06 84 LYS A O 1
ATOM 674 N N . ILE A 1 85 ? -17.800 4.311 8.585 1.00 97.50 85 ILE A N 1
ATOM 675 C CA . ILE A 1 85 ? -16.458 4.880 8.705 1.00 97.50 85 ILE A CA 1
ATOM 676 C C . ILE A 1 85 ? -15.479 4.181 7.754 1.00 97.50 85 ILE A C 1
ATOM 678 O O . ILE A 1 85 ? -15.438 2.947 7.668 1.00 97.50 85 ILE A O 1
ATOM 682 N N . ILE A 1 86 ? -14.670 4.980 7.060 1.00 98.38 86 ILE A N 1
ATOM 683 C CA . ILE A 1 86 ? -13.506 4.495 6.321 1.00 98.38 86 ILE A CA 1
ATOM 684 C C . ILE A 1 86 ? -12.347 4.407 7.310 1.00 98.38 86 ILE A C 1
ATOM 686 O O . ILE A 1 86 ? -11.955 5.410 7.905 1.00 98.38 86 ILE A O 1
ATOM 690 N N . TYR A 1 87 ? -11.843 3.194 7.532 1.00 98.06 87 TYR A N 1
ATOM 691 C CA . TYR A 1 87 ? -10.858 2.924 8.585 1.00 98.06 87 TYR A CA 1
ATOM 692 C C . TYR A 1 87 ? -9.499 2.454 8.073 1.00 98.06 87 TYR A C 1
ATOM 694 O O . TYR A 1 87 ? -8.537 2.420 8.837 1.00 98.06 87 TYR A O 1
ATOM 702 N N . SER A 1 88 ? -9.420 2.072 6.802 1.00 98.19 88 SER A N 1
ATOM 703 C CA . SER A 1 88 ? -8.205 1.568 6.177 1.00 98.19 88 SER A CA 1
ATOM 704 C C . SER A 1 88 ? -8.032 2.183 4.794 1.00 98.19 88 SER A C 1
ATOM 706 O O . SER A 1 88 ? -9.002 2.652 4.194 1.00 98.19 88 SER A O 1
ATOM 708 N N . GLY A 1 89 ? -6.784 2.213 4.335 1.00 98.50 89 GLY A N 1
ATOM 709 C CA . GLY A 1 89 ? -6.442 2.534 2.956 1.00 98.50 89 GLY A CA 1
ATOM 710 C C . GLY A 1 89 ? -6.538 1.302 2.056 1.00 98.50 89 GLY A C 1
ATOM 711 O O . GLY A 1 89 ? -6.880 0.218 2.534 1.00 98.50 89 GLY A O 1
ATOM 712 N N . PRO A 1 90 ? -6.206 1.440 0.763 1.00 98.69 90 PRO A N 1
ATOM 713 C CA . PRO A 1 90 ? -6.334 0.352 -0.197 1.00 98.69 90 PRO A CA 1
ATOM 714 C C . PRO A 1 90 ? -5.542 -0.897 0.213 1.00 98.69 90 PRO A C 1
ATOM 716 O O . PRO A 1 90 ? -4.349 -0.836 0.521 1.00 98.69 90 PRO A O 1
ATOM 719 N N . ILE A 1 91 ? -6.201 -2.053 0.167 1.00 98.25 91 ILE A N 1
ATOM 720 C CA . ILE A 1 91 ? -5.578 -3.361 0.397 1.00 98.25 91 ILE A CA 1
ATOM 721 C C . ILE A 1 91 ? -5.634 -4.144 -0.905 1.00 98.25 91 ILE A C 1
ATOM 723 O O . ILE A 1 91 ? -6.689 -4.207 -1.535 1.00 98.25 91 ILE A O 1
ATOM 727 N N . TYR A 1 92 ? -4.503 -4.714 -1.327 1.00 97.81 92 TYR A N 1
ATOM 728 C CA . TYR A 1 92 ? -4.461 -5.552 -2.522 1.00 97.81 92 TYR A CA 1
ATOM 729 C C . TYR A 1 92 ? -5.521 -6.655 -2.437 1.00 97.81 92 TYR A C 1
ATOM 731 O O . TYR A 1 92 ? -5.599 -7.372 -1.440 1.00 97.81 92 TYR A O 1
ATOM 739 N N . LYS A 1 93 ? -6.303 -6.796 -3.508 1.00 96.00 93 LYS A N 1
ATOM 740 C CA . LYS A 1 93 ? -7.322 -7.838 -3.644 1.00 96.00 93 LYS A CA 1
ATOM 741 C C . LYS A 1 93 ? -6.935 -8.869 -4.693 1.00 96.00 93 LYS A C 1
ATOM 743 O O . LYS A 1 93 ? -6.971 -10.067 -4.447 1.00 96.00 93 LYS A O 1
ATOM 748 N N . SER A 1 94 ? -6.609 -8.399 -5.894 1.00 95.75 94 SER A N 1
ATOM 749 C CA . SER A 1 94 ? -6.335 -9.272 -7.035 1.00 95.75 94 SER A CA 1
ATOM 750 C C . SER A 1 94 ? -5.589 -8.531 -8.131 1.00 95.75 94 SER A C 1
ATOM 752 O O . SER A 1 94 ? -5.797 -7.329 -8.318 1.00 95.75 94 SER A O 1
ATOM 754 N N . SER A 1 95 ? -4.833 -9.264 -8.938 1.00 96.62 95 SER A N 1
ATOM 755 C CA . SER A 1 95 ? -4.223 -8.776 -10.171 1.00 96.62 95 SER A CA 1
ATOM 756 C C . SER A 1 95 ? -4.537 -9.697 -11.345 1.00 96.62 95 SER A C 1
ATOM 758 O O . SER A 1 95 ? -4.762 -10.895 -11.181 1.00 96.62 95 SER A O 1
ATOM 760 N N . VAL A 1 96 ? -4.564 -9.127 -12.547 1.00 95.94 96 VAL A N 1
ATOM 761 C CA . VAL A 1 96 ? -4.689 -9.870 -13.803 1.00 95.94 96 VAL A CA 1
ATOM 762 C C . VAL A 1 96 ? -3.743 -9.284 -14.842 1.00 95.94 96 VAL A C 1
ATOM 764 O O . VAL A 1 96 ? -3.638 -8.062 -14.967 1.00 95.94 96 VAL A O 1
ATOM 767 N N . LYS A 1 97 ? -3.062 -10.154 -15.590 1.00 96.44 97 LYS A N 1
ATOM 768 C CA . LYS A 1 97 ? -2.268 -9.760 -16.755 1.00 96.44 97 LYS A CA 1
ATOM 769 C C . LYS A 1 97 ? -3.191 -9.520 -17.946 1.00 96.44 97 LYS A C 1
ATOM 771 O O . LYS A 1 97 ? -4.024 -10.367 -18.269 1.00 96.44 97 LYS A O 1
ATOM 776 N N . VAL A 1 98 ? -3.024 -8.384 -18.609 1.00 96.69 98 VAL A N 1
ATOM 777 C CA . VAL A 1 98 ? -3.678 -8.045 -19.874 1.00 96.69 98 VAL A CA 1
ATOM 778 C C . VAL A 1 98 ? -2.597 -7.537 -20.820 1.00 96.69 98 VAL A C 1
ATOM 780 O O . VAL A 1 98 ? -2.089 -6.435 -20.634 1.00 96.69 98 VAL A O 1
ATOM 783 N N . ALA A 1 99 ? -2.251 -8.351 -21.821 1.00 95.31 99 ALA A N 1
ATOM 784 C CA . ALA A 1 99 ? -1.081 -8.130 -22.672 1.00 95.31 99 ALA A CA 1
ATOM 785 C C . ALA A 1 99 ? 0.200 -7.945 -21.829 1.00 95.31 99 ALA A C 1
ATOM 787 O O . ALA A 1 99 ? 0.534 -8.831 -21.046 1.00 95.31 99 AL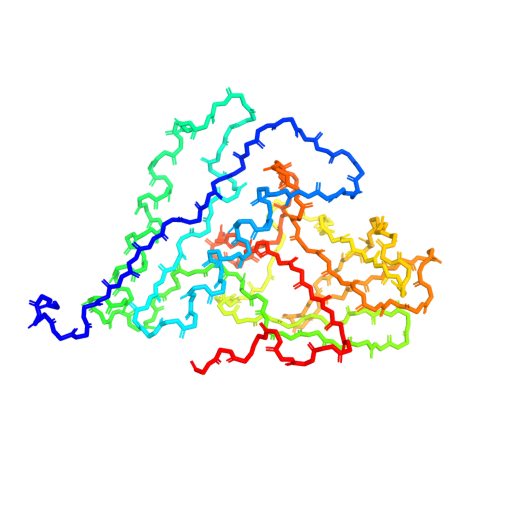A A O 1
ATOM 788 N N . ASP A 1 100 ? 0.879 -6.809 -21.966 1.00 96.38 100 ASP A N 1
ATOM 789 C CA . ASP A 1 100 ? 2.115 -6.438 -21.264 1.00 96.38 100 ASP A CA 1
ATOM 790 C C . ASP A 1 100 ? 1.869 -5.648 -19.962 1.00 96.38 100 ASP A C 1
ATOM 792 O O . ASP A 1 100 ? 2.793 -5.096 -19.367 1.00 96.38 100 ASP A O 1
ATOM 796 N N . SER A 1 101 ? 0.613 -5.557 -19.521 1.00 98.25 101 SER A N 1
ATOM 797 C CA . SER A 1 101 ? 0.205 -4.757 -18.369 1.00 98.25 101 SER A CA 1
ATOM 798 C C . SER A 1 101 ? -0.417 -5.620 -17.272 1.00 98.25 101 SER A C 1
ATOM 800 O O . SER A 1 101 ? -1.091 -6.617 -17.537 1.00 98.25 101 SER A O 1
ATOM 802 N N . ILE A 1 102 ? -0.263 -5.193 -16.020 1.00 98.69 102 ILE A N 1
ATOM 803 C CA . ILE A 1 102 ? -0.948 -5.762 -14.859 1.00 98.69 102 ILE A CA 1
ATOM 804 C C . ILE A 1 102 ? -2.048 -4.800 -14.414 1.00 98.69 102 ILE A C 1
ATOM 806 O O . ILE A 1 102 ? -1.791 -3.633 -14.127 1.00 98.69 102 ILE A O 1
ATOM 810 N N . ILE A 1 103 ? -3.280 -5.297 -14.312 1.00 98.56 103 ILE A N 1
ATOM 811 C CA . ILE A 1 103 ? -4.409 -4.561 -13.739 1.00 98.56 103 ILE A CA 1
ATOM 812 C C . ILE A 1 103 ? -4.649 -5.063 -12.319 1.00 98.56 103 ILE A C 1
ATOM 814 O O . ILE A 1 103 ? -4.924 -6.244 -12.114 1.00 98.56 103 ILE A O 1
ATOM 818 N N . ILE A 1 104 ? -4.591 -4.158 -11.348 1.00 98.62 104 ILE A N 1
ATOM 819 C CA . ILE A 1 104 ? -4.672 -4.443 -9.915 1.00 98.62 104 ILE A CA 1
ATOM 820 C C . ILE A 1 104 ? -5.956 -3.842 -9.356 1.00 98.62 104 ILE A C 1
ATOM 822 O O . ILE A 1 104 ? -6.276 -2.678 -9.601 1.00 98.62 104 ILE A O 1
ATOM 826 N N . SER A 1 105 ? -6.697 -4.651 -8.608 1.00 98.31 105 SER A N 1
ATOM 827 C CA . SER A 1 105 ? -7.884 -4.232 -7.864 1.00 98.31 105 SER A CA 1
ATOM 828 C C . SER A 1 105 ?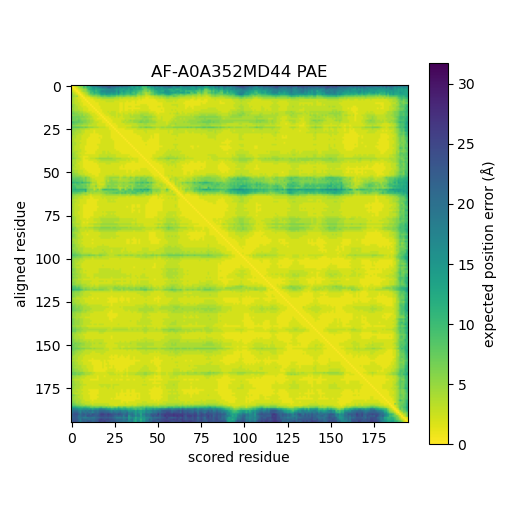 -7.595 -4.263 -6.369 1.00 98.31 105 SER A C 1
ATOM 830 O O . SER A 1 105 ? -6.813 -5.092 -5.894 1.00 98.31 105 SER A O 1
ATOM 832 N N . PHE A 1 106 ? -8.254 -3.369 -5.642 1.00 98.44 106 PHE A N 1
ATOM 833 C CA . PHE A 1 106 ? -8.071 -3.179 -4.211 1.00 98.44 106 PHE A CA 1
ATOM 834 C C . PHE A 1 106 ? -9.421 -3.265 -3.496 1.00 98.44 106 PHE A C 1
ATOM 836 O O . PHE A 1 106 ? -10.445 -2.860 -4.047 1.00 98.44 106 PHE A O 1
ATOM 843 N N . ASP A 1 107 ? -9.410 -3.779 -2.271 1.00 97.31 107 ASP A N 1
ATOM 844 C CA . ASP A 1 107 ? -10.460 -3.533 -1.282 1.00 97.31 107 ASP A CA 1
ATOM 845 C C . ASP A 1 107 ? -10.133 -2.252 -0.491 1.00 97.31 107 ASP A C 1
ATOM 847 O O . ASP A 1 107 ? -9.131 -1.588 -0.75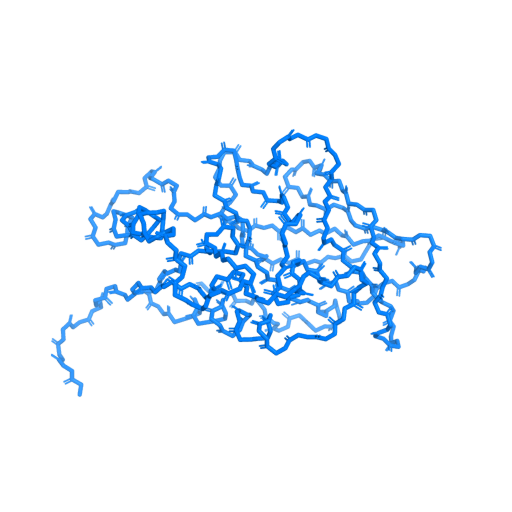8 1.00 97.31 107 ASP A O 1
ATOM 851 N N . GLN A 1 108 ? -10.982 -1.881 0.476 1.00 97.06 108 GLN A N 1
ATOM 852 C CA . GLN A 1 108 ? -10.775 -0.724 1.371 1.00 97.06 108 GLN A CA 1
ATOM 853 C C . GLN A 1 108 ? -10.435 0.590 0.631 1.00 97.06 108 GLN A C 1
ATOM 855 O O . GLN A 1 108 ? -9.684 1.436 1.113 1.00 97.06 108 GLN A O 1
ATOM 860 N N . ILE A 1 109 ? -11.019 0.785 -0.556 1.00 98.19 109 ILE A N 1
ATOM 861 C CA . ILE A 1 109 ? -10.736 1.946 -1.415 1.00 98.19 109 ILE A CA 1
ATOM 862 C C . ILE A 1 109 ? -11.391 3.246 -0.937 1.00 98.19 109 ILE A C 1
ATOM 864 O O . ILE A 1 109 ? -11.198 4.275 -1.573 1.00 98.19 109 ILE A O 1
ATOM 868 N N . GLY A 1 110 ? -12.182 3.209 0.141 1.00 97.56 110 GLY A N 1
ATOM 869 C CA . GLY A 1 110 ? -12.941 4.365 0.617 1.00 97.56 110 GLY A CA 1
ATOM 870 C C . GLY A 1 110 ? -13.798 4.977 -0.492 1.00 97.56 110 GLY A C 1
ATOM 871 O O . GLY A 1 110 ? -14.498 4.256 -1.207 1.00 97.56 110 GLY A O 1
ATOM 872 N N . SER A 1 111 ? -13.705 6.294 -0.664 1.00 97.94 111 SER A N 1
ATOM 873 C CA . SER A 1 111 ? -14.394 7.016 -1.745 1.00 97.94 111 SER A CA 1
ATOM 874 C C . SER A 1 111 ? -13.692 6.923 -3.111 1.00 97.94 111 SER A C 1
ATOM 876 O O . SER A 1 111 ? -14.164 7.513 -4.081 1.00 97.94 111 SER A O 1
ATOM 878 N N . GLY A 1 112 ? -12.587 6.181 -3.218 1.00 98.44 112 GLY A N 1
ATOM 879 C CA . GLY A 1 112 ? -11.853 5.938 -4.461 1.00 98.44 112 GLY A CA 1
ATOM 880 C C . GLY A 1 112 ? -10.338 5.991 -4.276 1.00 98.44 112 GLY A C 1
ATOM 881 O O . GLY A 1 112 ? -9.834 6.545 -3.298 1.00 98.44 112 GLY A O 1
ATOM 882 N N . LEU A 1 113 ? -9.606 5.422 -5.237 1.00 98.81 113 LEU A N 1
ATOM 883 C CA . LEU A 1 113 ? -8.142 5.485 -5.259 1.00 98.81 113 LEU A CA 1
ATOM 884 C C . LEU A 1 113 ? -7.667 6.876 -5.688 1.00 98.81 113 LEU A C 1
ATOM 886 O O . LEU A 1 113 ? -8.215 7.466 -6.618 1.00 98.81 113 LEU A O 1
ATOM 890 N N . THR A 1 114 ? -6.604 7.368 -5.059 1.00 98.50 114 THR A N 1
ATOM 891 C CA . THR A 1 114 ? -5.954 8.627 -5.426 1.00 98.50 114 THR A CA 1
ATOM 892 C C . THR A 1 114 ? -4.441 8.563 -5.222 1.00 98.50 114 THR A C 1
ATOM 894 O O . THR A 1 114 ? -3.900 7.615 -4.647 1.00 98.50 114 THR A O 1
ATOM 897 N N . VAL A 1 115 ? -3.764 9.592 -5.719 1.00 98.44 115 VAL A N 1
ATOM 898 C CA . VAL A 1 115 ? -2.326 9.800 -5.571 1.00 98.44 115 VAL A CA 1
ATOM 899 C C . VAL A 1 115 ? -2.108 10.870 -4.504 1.00 98.44 115 VAL A C 1
ATOM 901 O O . VAL A 1 115 ? -2.555 12.009 -4.659 1.00 98.44 115 VAL A O 1
ATOM 904 N N . LYS A 1 116 ? -1.423 10.528 -3.410 1.00 97.62 116 LYS A N 1
ATOM 905 C CA . LYS A 1 116 ? -1.041 11.489 -2.367 1.00 97.62 116 LYS A CA 1
ATOM 906 C C . LYS A 1 116 ? -0.157 12.572 -2.991 1.00 97.62 116 LYS A C 1
ATOM 908 O O . LYS A 1 116 ? 0.897 12.268 -3.535 1.00 97.62 116 LYS A O 1
ATOM 913 N N . GLY A 1 117 ? -0.599 13.827 -2.910 1.00 95.25 117 GLY A N 1
ATOM 914 C CA . GLY A 1 117 ? 0.075 14.967 -3.547 1.00 95.25 117 GLY A CA 1
ATOM 915 C C . GLY A 1 117 ? -0.273 15.184 -5.028 1.00 95.25 117 GLY A C 1
ATOM 916 O O . GLY A 1 117 ? 0.139 16.194 -5.592 1.00 95.25 117 GLY A O 1
ATOM 917 N N . GLY A 1 118 ? -1.075 14.305 -5.639 1.00 94.50 118 GLY A N 1
ATOM 918 C CA . GLY A 1 118 ? -1.394 14.340 -7.068 1.00 94.50 118 GLY A CA 1
ATOM 919 C C . GLY A 1 118 ? -0.231 13.893 -7.962 1.00 94.50 118 GLY A C 1
ATOM 920 O O . GLY A 1 118 ? 0.798 13.428 -7.479 1.00 94.50 118 GLY A O 1
ATOM 921 N N . GLY A 1 119 ? -0.402 14.040 -9.278 1.00 95.44 119 GLY A N 1
ATOM 922 C CA . GLY A 1 119 ? 0.622 13.687 -10.266 1.00 95.44 119 GLY A CA 1
ATOM 923 C C . GLY A 1 119 ? 0.744 12.182 -10.518 1.00 95.44 119 GLY A C 1
ATOM 924 O O . GLY A 1 119 ? -0.259 11.464 -10.516 1.00 95.44 119 GLY A O 1
ATOM 925 N N . ASP A 1 120 ? 1.974 11.736 -10.774 1.00 97.38 120 ASP A N 1
ATOM 926 C CA . ASP A 1 120 ? 2.280 10.358 -11.156 1.00 97.38 120 ASP A CA 1
ATOM 927 C C . ASP A 1 120 ? 2.250 9.399 -9.959 1.00 97.38 120 ASP A C 1
ATOM 929 O O . ASP A 1 120 ? 2.564 9.755 -8.820 1.00 97.38 120 ASP A O 1
ATOM 933 N N . LEU A 1 121 ? 1.869 8.151 -10.229 1.00 98.38 121 LEU A N 1
ATOM 934 C CA . LEU A 1 121 ? 1.811 7.090 -9.232 1.00 98.38 121 LEU A CA 1
ATOM 935 C C . LEU A 1 121 ? 3.137 6.318 -9.212 1.00 98.38 121 LEU A C 1
ATOM 937 O O . LEU A 1 121 ? 3.563 5.788 -10.238 1.00 98.38 121 LEU A O 1
ATOM 941 N N . TYR A 1 122 ? 3.763 6.219 -8.040 1.00 98.12 122 TYR A N 1
ATOM 942 C CA . TYR A 1 122 ? 5.106 5.660 -7.872 1.00 98.12 122 TYR A CA 1
ATOM 943 C C . TYR A 1 122 ? 5.115 4.346 -7.080 1.00 98.12 122 TYR A C 1
ATOM 945 O O . TYR A 1 122 ? 4.093 3.886 -6.565 1.00 98.12 122 TYR A O 1
ATOM 953 N N . TYR A 1 123 ? 6.309 3.755 -6.952 1.00 98.25 123 TYR A N 1
ATOM 954 C CA . TYR A 1 123 ? 6.600 2.574 -6.127 1.00 98.25 123 TYR A CA 1
ATOM 955 C C . TYR A 1 123 ? 5.929 1.269 -6.564 1.00 98.25 123 TYR A C 1
ATOM 957 O O . TYR A 1 123 ? 5.813 0.333 -5.769 1.00 98.25 123 TYR A O 1
ATOM 965 N N . PHE A 1 124 ? 5.550 1.176 -7.836 1.00 98.75 124 PHE A N 1
ATOM 966 C CA . PHE A 1 124 ? 5.211 -0.090 -8.469 1.00 98.75 124 PHE A CA 1
ATOM 967 C C . PHE A 1 124 ? 6.426 -0.664 -9.185 1.00 98.75 124 PHE A C 1
ATOM 969 O O . PHE A 1 124 ? 7.042 0.009 -10.008 1.00 98.75 124 PHE A O 1
ATOM 976 N N . ALA A 1 125 ? 6.745 -1.920 -8.890 1.00 98.81 125 ALA A N 1
ATOM 977 C CA . ALA A 1 125 ? 7.767 -2.672 -9.601 1.00 98.81 125 ALA A CA 1
ATOM 978 C C . ALA A 1 125 ? 7.170 -3.963 -10.157 1.00 98.81 125 ALA A C 1
ATOM 980 O O . ALA A 1 125 ? 6.327 -4.584 -9.505 1.00 98.81 125 ALA A O 1
ATOM 981 N N . ILE A 1 126 ? 7.603 -4.370 -11.347 1.00 98.81 126 ILE A N 1
ATOM 982 C CA . ILE A 1 126 ? 7.167 -5.620 -11.981 1.00 98.81 126 ILE A CA 1
ATOM 983 C C . ILE A 1 126 ? 8.367 -6.442 -12.432 1.00 98.81 126 ILE A C 1
ATOM 985 O O . ILE A 1 126 ? 9.442 -5.896 -12.671 1.00 98.81 126 ILE A O 1
ATOM 989 N N . ALA A 1 127 ? 8.173 -7.750 -12.549 1.00 98.56 127 ALA A N 1
ATOM 990 C CA . ALA A 1 127 ? 9.171 -8.674 -13.074 1.00 98.56 127 ALA A CA 1
ATOM 991 C C . ALA A 1 127 ? 8.506 -9.755 -13.933 1.00 98.56 127 ALA A C 1
ATOM 993 O O . ALA A 1 127 ? 7.325 -10.064 -13.744 1.00 98.56 127 ALA A O 1
ATOM 994 N N . GLY A 1 128 ? 9.271 -10.340 -14.855 1.00 97.88 128 GLY A N 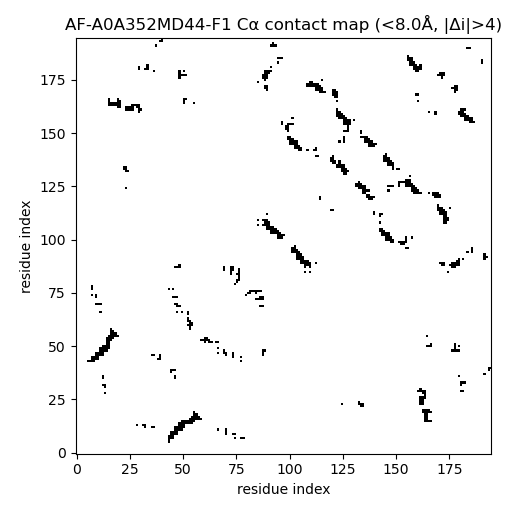1
ATOM 995 C CA . GLY A 1 128 ? 8.903 -11.594 -15.516 1.00 97.88 128 GLY A CA 1
ATOM 996 C C . GLY A 1 128 ? 9.273 -12.813 -14.663 1.00 97.88 128 GLY A C 1
ATOM 997 O O . GLY A 1 128 ? 9.571 -12.690 -13.473 1.00 97.88 128 GLY A O 1
ATOM 998 N N . ALA A 1 129 ? 9.314 -13.993 -15.286 1.00 96.44 129 ALA A N 1
ATOM 999 C CA . ALA A 1 129 ? 9.641 -15.262 -14.624 1.00 96.44 129 ALA A CA 1
ATOM 1000 C C . ALA A 1 129 ? 10.999 -15.279 -13.886 1.00 96.44 129 ALA A C 1
ATOM 1002 O O . ALA A 1 129 ? 11.193 -16.063 -12.958 1.00 96.44 129 ALA A O 1
ATOM 1003 N N . ASP A 1 130 ? 11.948 -14.424 -14.279 1.00 96.44 130 ASP A N 1
ATOM 1004 C CA . ASP A 1 130 ? 13.280 -14.343 -13.668 1.00 96.44 130 ASP A CA 1
ATOM 1005 C C . ASP A 1 130 ? 13.318 -13.561 -12.343 1.00 96.44 130 ASP A C 1
ATOM 1007 O O . ASP A 1 130 ? 14.372 -13.499 -11.705 1.00 96.44 130 ASP A O 1
ATOM 1011 N N . LYS A 1 131 ? 12.183 -12.975 -11.929 1.00 96.50 131 LYS A N 1
ATOM 1012 C CA . LYS A 1 131 ? 12.027 -12.145 -10.723 1.00 96.50 131 LYS A CA 1
ATOM 1013 C C . LYS A 1 131 ? 12.992 -10.958 -10.646 1.00 96.50 131 LYS A C 1
ATOM 1015 O O . LYS A 1 131 ? 13.243 -10.434 -9.561 1.00 96.50 131 LYS A O 1
ATOM 1020 N N . LYS A 1 132 ? 13.513 -10.483 -11.780 1.00 97.69 132 LYS A N 1
ATOM 1021 C CA . LYS A 1 132 ? 14.279 -9.235 -11.824 1.00 97.69 132 LYS A CA 1
ATOM 1022 C C . LYS A 1 132 ? 13.319 -8.058 -11.903 1.00 97.69 132 LYS A C 1
ATOM 1024 O O . LYS A 1 132 ? 12.792 -7.735 -12.964 1.00 97.69 132 LYS A O 1
ATOM 1029 N N . PHE A 1 133 ? 13.069 -7.450 -10.750 1.00 98.50 133 PHE A N 1
ATOM 1030 C CA . PHE A 1 133 ? 12.151 -6.326 -10.638 1.00 98.50 133 PHE A CA 1
ATOM 1031 C C . PHE A 1 133 ? 12.737 -5.053 -11.242 1.00 98.50 133 PHE A C 1
ATOM 1033 O O . PHE A 1 133 ? 13.853 -4.651 -10.917 1.00 98.50 133 PHE A O 1
ATOM 1040 N N . VAL A 1 134 ? 11.930 -4.390 -12.064 1.00 98.56 134 VAL A N 1
ATOM 1041 C CA . VAL A 1 134 ? 12.183 -3.041 -12.577 1.00 98.56 134 VAL A CA 1
ATOM 1042 C C . VAL A 1 134 ? 11.065 -2.112 -12.129 1.00 98.56 134 VAL A C 1
ATOM 1044 O O . VAL A 1 134 ? 9.936 -2.557 -11.890 1.00 98.56 134 VAL A O 1
ATOM 1047 N N . TRP A 1 135 ? 11.363 -0.819 -12.014 1.00 98.38 135 TRP A N 1
ATOM 1048 C CA . TRP A 1 135 ? 10.315 0.176 -11.808 1.00 98.38 135 TRP A CA 1
ATOM 1049 C C . TRP A 1 135 ? 9.347 0.172 -12.994 1.00 98.38 135 TRP A C 1
ATOM 1051 O O . TRP A 1 135 ? 9.738 -0.027 -14.145 1.00 98.38 135 TRP A O 1
ATOM 1061 N N . ALA A 1 136 ? 8.070 0.370 -12.695 1.00 98.56 136 ALA A N 1
ATOM 1062 C CA . ALA A 1 136 ? 6.997 0.326 -13.666 1.00 98.56 136 ALA A CA 1
ATOM 1063 C C . ALA A 1 136 ? 6.199 1.629 -13.641 1.00 98.56 136 ALA A C 1
ATOM 1065 O O . ALA A 1 136 ? 5.958 2.214 -12.584 1.00 98.56 136 ALA A O 1
ATOM 1066 N N . GLU A 1 137 ? 5.740 2.051 -14.813 1.00 98.56 137 GLU A N 1
ATOM 1067 C CA . GLU A 1 137 ? 4.744 3.105 -14.921 1.00 98.56 137 GLU A CA 1
ATOM 1068 C C . GLU A 1 137 ? 3.427 2.602 -14.338 1.00 98.56 137 GLU A C 1
ATOM 1070 O O . GLU A 1 137 ? 2.958 1.512 -14.688 1.00 98.56 137 GLU A O 1
ATOM 1075 N N . ALA A 1 138 ? 2.799 3.411 -13.489 1.00 98.69 138 ALA A N 1
ATOM 1076 C CA . ALA A 1 138 ? 1.513 3.089 -12.898 1.00 98.69 138 ALA A CA 1
ATOM 1077 C C . ALA A 1 138 ? 0.524 4.246 -13.062 1.00 98.69 138 ALA A C 1
ATOM 1079 O O . ALA A 1 138 ? 0.883 5.420 -13.005 1.00 98.69 138 ALA A O 1
ATOM 1080 N N . ARG A 1 139 ? -0.754 3.917 -13.261 1.00 98.56 139 ARG A N 1
ATOM 1081 C CA . ARG A 1 139 ? -1.840 4.905 -13.334 1.00 98.56 139 ARG A CA 1
ATOM 1082 C C . ARG A 1 139 ? -3.132 4.362 -12.756 1.00 98.56 139 ARG A C 1
ATOM 1084 O O . ARG A 1 139 ? -3.428 3.174 -12.892 1.00 98.56 139 ARG A O 1
ATOM 1091 N N . ILE A 1 140 ? -3.925 5.249 -12.169 1.00 98.75 140 ILE A N 1
ATOM 1092 C CA . ILE A 1 140 ? -5.264 4.921 -11.680 1.00 98.75 140 ILE A CA 1
ATOM 1093 C C . ILE A 1 140 ? -6.260 5.078 -12.831 1.00 98.75 140 ILE A C 1
ATOM 1095 O O . ILE A 1 140 ? -6.303 6.113 -13.493 1.00 98.75 140 ILE A O 1
ATOM 1099 N N . ARG A 1 141 ? -7.075 4.051 -13.067 1.00 98.19 141 ARG A N 1
ATOM 1100 C CA . ARG A 1 141 ? -8.200 4.084 -14.006 1.00 98.19 141 ARG A CA 1
ATOM 1101 C C . ARG A 1 141 ? -9.347 3.262 -13.437 1.00 98.19 141 ARG A C 1
ATOM 1103 O O . ARG A 1 141 ? -9.151 2.097 -13.107 1.00 98.19 141 ARG A O 1
ATOM 1110 N N . ASP A 1 142 ? -10.525 3.869 -13.316 1.00 96.69 142 ASP A N 1
ATOM 1111 C CA . ASP A 1 142 ? -11.751 3.204 -12.850 1.00 96.69 142 ASP A CA 1
ATOM 1112 C C . ASP A 1 142 ? -11.565 2.448 -11.512 1.00 96.69 142 ASP A C 1
ATOM 1114 O O . ASP A 1 142 ? -11.959 1.291 -11.372 1.00 96.69 142 ASP A O 1
ATOM 1118 N N . ASN A 1 143 ? -10.916 3.091 -10.527 1.00 96.81 143 ASN A N 1
ATOM 1119 C CA . ASN A 1 143 ? -10.548 2.508 -9.221 1.00 96.81 143 ASN A CA 1
ATOM 1120 C C . ASN A 1 143 ? -9.676 1.240 -9.290 1.00 96.81 143 ASN A C 1
ATOM 1122 O O . ASN A 1 143 ? -9.647 0.432 -8.360 1.00 96.81 143 ASN A O 1
ATOM 1126 N N . LYS A 1 144 ? -8.925 1.079 -10.377 1.00 98.62 144 LYS A N 1
ATOM 1127 C CA . LYS A 1 144 ? -7.876 0.072 -10.527 1.00 98.62 144 LYS A CA 1
ATOM 1128 C C . LYS A 1 144 ? -6.545 0.750 -10.788 1.00 98.62 144 LYS A C 1
ATOM 1130 O O . LYS A 1 144 ? -6.508 1.859 -11.319 1.00 98.62 144 LYS A O 1
ATOM 1135 N N . VAL A 1 145 ? -5.459 0.065 -10.457 1.00 98.81 145 VAL A N 1
ATOM 1136 C CA . VAL A 1 145 ? -4.115 0.485 -10.864 1.00 98.81 145 VAL A CA 1
ATOM 1137 C C . VAL A 1 145 ? -3.689 -0.354 -12.059 1.00 98.81 145 VAL A C 1
ATOM 1139 O O . VAL A 1 145 ? -3.750 -1.580 -12.011 1.00 98.81 145 VAL A O 1
ATOM 1142 N N . ILE A 1 146 ? -3.282 0.308 -13.136 1.00 98.81 146 ILE A N 1
ATOM 1143 C CA . ILE A 1 146 ? -2.684 -0.325 -14.312 1.00 98.81 146 ILE A CA 1
ATOM 1144 C C . ILE A 1 146 ? -1.183 -0.084 -14.234 1.00 98.81 146 ILE A C 1
ATOM 1146 O O . ILE A 1 146 ? -0.773 1.073 -14.164 1.00 98.81 146 ILE A O 1
ATOM 1150 N N . VAL A 1 147 ? -0.400 -1.159 -14.258 1.00 98.81 147 VAL A N 1
ATOM 1151 C CA . VAL A 1 147 ? 1.060 -1.148 -14.122 1.00 98.81 147 VAL A CA 1
ATOM 1152 C C . VAL A 1 147 ? 1.694 -1.773 -15.362 1.00 98.81 147 VAL A C 1
ATOM 1154 O O . VAL A 1 147 ? 1.270 -2.854 -15.772 1.00 98.81 147 VAL A O 1
ATOM 1157 N N . ARG A 1 148 ? 2.698 -1.124 -15.957 1.00 98.50 148 ARG A N 1
ATOM 1158 C CA . ARG A 1 148 ? 3.440 -1.645 -17.120 1.00 98.50 148 ARG A CA 1
ATOM 1159 C C . ARG A 1 148 ? 4.900 -1.188 -17.110 1.00 98.50 148 ARG A C 1
ATOM 1161 O O . ARG A 1 148 ? 5.223 -0.168 -16.511 1.00 98.50 148 ARG A O 1
ATOM 1168 N N . SER A 1 149 ? 5.759 -1.888 -17.840 1.00 98.44 149 SER A N 1
ATOM 1169 C CA . SER A 1 149 ? 7.117 -1.431 -18.146 1.00 98.44 149 SER A CA 1
ATOM 1170 C C . SER A 1 149 ? 7.478 -1.833 -19.569 1.00 98.44 149 SER A C 1
ATOM 1172 O O . SER A 1 149 ? 7.165 -2.941 -19.999 1.00 98.44 149 SER A O 1
ATOM 1174 N N . ASP A 1 150 ? 8.162 -0.954 -20.302 1.00 97.94 150 ASP A N 1
ATOM 1175 C CA . ASP A 1 150 ? 8.638 -1.288 -21.644 1.00 97.94 150 ASP A CA 1
ATOM 1176 C C . ASP A 1 150 ? 9.730 -2.377 -21.616 1.00 97.94 150 ASP A C 1
ATOM 1178 O O . ASP A 1 150 ? 9.902 -3.077 -22.617 1.00 97.94 150 ASP A O 1
ATOM 1182 N N . GLU A 1 151 ? 10.398 -2.569 -20.472 1.00 98.00 151 GLU A N 1
ATOM 1183 C CA . GLU A 1 151 ? 11.430 -3.589 -20.246 1.00 98.00 151 GLU A CA 1
ATOM 1184 C C . GLU A 1 151 ? 10.850 -4.993 -20.007 1.00 98.00 151 GLU A C 1
ATOM 1186 O O . GLU A 1 151 ? 11.493 -5.990 -20.333 1.00 98.00 151 GLU A O 1
ATOM 1191 N N . ILE A 1 152 ? 9.621 -5.094 -19.483 1.00 98.19 152 ILE A N 1
ATOM 1192 C CA . ILE A 1 152 ? 8.989 -6.369 -19.113 1.00 98.19 152 ILE A CA 1
ATOM 1193 C C . ILE A 1 152 ? 7.766 -6.614 -19.996 1.00 98.19 152 ILE A C 1
ATOM 1195 O O . ILE A 1 152 ? 6.677 -6.111 -19.737 1.00 98.19 152 ILE A O 1
ATOM 1199 N N . LYS A 1 153 ? 7.942 -7.427 -21.043 1.00 96.56 153 LYS A N 1
ATOM 1200 C CA . LYS A 1 153 ? 6.868 -7.760 -21.998 1.00 96.56 153 LYS A CA 1
ATOM 1201 C C . LYS A 1 153 ? 5.893 -8.818 -21.500 1.00 96.56 153 LYS A C 1
ATOM 1203 O O . LYS A 1 153 ? 4.764 -8.859 -21.977 1.00 96.56 153 LYS A O 1
ATOM 1208 N N . ASP A 1 154 ? 6.326 -9.653 -20.560 1.00 97.38 154 ASP A N 1
ATOM 1209 C CA . ASP A 1 154 ? 5.498 -10.701 -19.973 1.00 97.38 154 ASP A CA 1
ATOM 1210 C C . ASP A 1 154 ? 5.571 -10.648 -18.438 1.00 97.38 154 ASP A C 1
ATOM 1212 O O . ASP A 1 154 ? 6.368 -11.361 -17.827 1.00 97.38 154 ASP A O 1
ATOM 1216 N N . PRO A 1 155 ? 4.826 -9.731 -17.794 1.00 98.00 155 PRO A N 1
ATOM 1217 C CA . PRO A 1 155 ? 4.946 -9.516 -16.360 1.00 98.00 155 PRO A CA 1
ATOM 1218 C C . PRO A 1 155 ? 4.213 -10.611 -15.569 1.00 98.00 155 PRO A C 1
ATOM 1220 O O . PRO A 1 155 ? 3.022 -10.858 -15.761 1.00 98.00 155 PRO A O 1
ATOM 1223 N N . GLU A 1 156 ? 4.919 -11.247 -14.640 1.00 97.56 156 GLU A N 1
ATOM 1224 C CA . GLU A 1 156 ? 4.402 -12.329 -13.788 1.00 97.56 156 GLU A CA 1
ATOM 1225 C C . GLU A 1 156 ? 4.320 -11.935 -12.311 1.00 97.56 156 GLU A C 1
ATOM 1227 O O . GLU A 1 156 ? 3.533 -12.508 -11.558 1.00 97.56 156 GLU A O 1
ATOM 1232 N N . TYR A 1 157 ? 5.082 -10.919 -11.908 1.00 98.31 157 TYR A N 1
ATOM 1233 C CA . TYR A 1 157 ? 5.142 -10.435 -10.536 1.00 98.31 157 TYR A CA 1
ATOM 1234 C C . TYR A 1 157 ? 4.892 -8.937 -10.474 1.00 98.31 157 TYR A C 1
ATOM 1236 O O . TYR A 1 157 ? 5.321 -8.186 -11.351 1.00 98.31 157 TYR A O 1
ATOM 1244 N N . VAL A 1 158 ? 4.246 -8.495 -9.398 1.00 98.62 158 VAL A N 1
ATOM 1245 C CA . VAL A 1 158 ? 4.114 -7.075 -9.066 1.00 98.62 158 VAL A CA 1
ATOM 1246 C C . VAL A 1 158 ? 4.341 -6.839 -7.580 1.00 98.62 158 VAL A C 1
ATOM 1248 O O . VAL A 1 158 ? 3.879 -7.605 -6.734 1.00 98.62 158 VAL A O 1
ATOM 1251 N N . ARG A 1 159 ? 5.033 -5.746 -7.273 1.00 98.62 159 ARG A N 1
ATOM 1252 C CA . ARG A 1 159 ? 5.262 -5.221 -5.929 1.00 98.62 159 ARG A CA 1
ATOM 1253 C C . ARG A 1 159 ? 4.746 -3.791 -5.842 1.00 98.62 159 ARG A C 1
ATOM 1255 O O . ARG A 1 159 ? 4.898 -3.021 -6.790 1.00 98.62 159 ARG A O 1
ATOM 1262 N N . TYR A 1 160 ? 4.191 -3.433 -4.689 1.00 98.81 160 TYR A N 1
ATOM 1263 C CA . TYR A 1 160 ? 3.939 -2.044 -4.307 1.00 98.81 160 TYR A CA 1
ATOM 1264 C C . TYR A 1 160 ? 4.623 -1.737 -2.977 1.00 98.81 160 TYR A C 1
ATOM 1266 O O . TYR A 1 160 ? 4.465 -2.495 -2.016 1.00 98.81 160 TYR A O 1
ATOM 1274 N N . ALA A 1 161 ? 5.353 -0.619 -2.917 1.00 98.44 161 ALA A N 1
ATOM 1275 C CA . ALA A 1 161 ? 6.015 -0.115 -1.706 1.00 98.44 161 ALA A CA 1
ATOM 1276 C C . ALA A 1 161 ? 6.925 -1.150 -0.996 1.00 98.44 161 ALA A C 1
ATOM 1278 O O . ALA A 1 161 ? 7.085 -1.124 0.231 1.00 98.44 161 ALA A O 1
ATOM 1279 N N . TRP A 1 162 ? 7.518 -2.062 -1.776 1.00 98.50 162 TRP A N 1
ATOM 1280 C CA . TRP A 1 162 ? 8.392 -3.138 -1.304 1.00 98.50 162 TRP A CA 1
ATOM 1281 C C . TRP A 1 162 ? 9.833 -2.645 -1.133 1.00 98.50 162 TRP A C 1
ATOM 1283 O O . TRP A 1 162 ? 10.665 -2.778 -2.023 1.00 98.50 162 TRP A O 1
ATOM 1293 N N . ALA A 1 163 ? 10.085 -2.004 0.002 1.00 97.88 163 ALA A N 1
ATOM 1294 C CA . ALA A 1 163 ? 11.368 -1.430 0.404 1.00 97.88 163 ALA A CA 1
ATOM 1295 C C . ALA A 1 163 ? 11.407 -1.317 1.935 1.00 97.88 163 ALA A C 1
ATOM 1297 O O . ALA A 1 163 ? 10.356 -1.409 2.571 1.00 97.88 163 ALA A O 1
ATOM 1298 N N . ASP A 1 164 ? 12.557 -1.066 2.552 1.00 97.25 164 ASP A N 1
ATOM 1299 C CA . ASP A 1 164 ? 12.572 -0.787 3.998 1.00 97.25 164 ASP A CA 1
ATOM 1300 C C . ASP A 1 164 ? 11.937 0.584 4.272 1.00 97.25 164 ASP A C 1
ATOM 1302 O O . ASP A 1 164 ? 11.059 0.733 5.132 1.00 97.25 164 ASP A O 1
ATOM 1306 N N . ASN A 1 165 ? 12.279 1.551 3.415 1.00 97.31 165 ASN A N 1
ATOM 1307 C CA . ASN A 1 165 ? 11.739 2.898 3.429 1.00 97.31 165 ASN A CA 1
ATOM 1308 C C . ASN A 1 165 ? 11.146 3.299 2.067 1.00 97.31 165 ASN A C 1
ATOM 1310 O O . ASN A 1 165 ? 11.849 3.838 1.207 1.00 97.31 165 ASN A O 1
ATOM 1314 N N . PRO A 1 166 ? 9.843 3.050 1.841 1.00 97.06 166 PRO A N 1
ATOM 1315 C CA . PRO A 1 166 ? 9.164 3.458 0.619 1.00 97.06 166 PRO A CA 1
ATOM 1316 C C . PRO A 1 166 ? 8.669 4.916 0.687 1.00 97.06 166 PRO A C 1
ATOM 1318 O O . PRO A 1 166 ? 7.481 5.168 0.507 1.00 97.06 166 PRO A O 1
ATOM 1321 N N . GLU A 1 167 ? 9.562 5.871 0.968 1.00 94.31 167 GLU A N 1
ATOM 1322 C CA . GLU A 1 167 ? 9.220 7.280 1.240 1.00 94.31 167 GLU A CA 1
ATOM 1323 C C . GLU A 1 167 ? 8.336 7.927 0.156 1.00 94.31 167 GLU A C 1
ATOM 1325 O O . GLU A 1 167 ? 7.393 8.649 0.476 1.00 94.31 167 GLU A O 1
ATOM 1330 N N . GLY A 1 168 ? 8.591 7.644 -1.125 1.00 94.50 168 GLY A N 1
ATOM 1331 C CA . GLY A 1 168 ? 7.796 8.199 -2.227 1.00 94.50 168 GLY A CA 1
ATOM 1332 C C . GLY A 1 168 ? 6.559 7.378 -2.615 1.00 94.50 168 GLY A C 1
ATOM 1333 O O . GLY A 1 168 ? 5.928 7.686 -3.627 1.00 94.50 168 GLY A O 1
ATOM 1334 N N . ALA A 1 169 ? 6.203 6.327 -1.867 1.00 98.06 169 ALA A N 1
ATOM 1335 C CA . ALA A 1 169 ? 5.002 5.548 -2.146 1.00 98.06 169 ALA A CA 1
ATOM 1336 C C . ALA A 1 169 ? 3.748 6.381 -1.857 1.00 98.06 169 ALA A C 1
ATOM 1338 O O . ALA A 1 169 ? 3.531 6.858 -0.742 1.00 98.06 169 ALA A O 1
ATOM 1339 N N . ASN A 1 170 ? 2.910 6.558 -2.876 1.00 98.50 170 ASN A N 1
ATOM 1340 C CA . ASN A 1 170 ? 1.869 7.582 -2.872 1.00 98.50 170 ASN A CA 1
ATOM 1341 C C . ASN A 1 170 ? 0.468 7.077 -3.255 1.00 98.50 170 ASN A C 1
ATOM 1343 O O . ASN A 1 170 ? -0.434 7.899 -3.405 1.00 98.50 170 ASN A O 1
ATOM 1347 N N . LEU A 1 171 ? 0.230 5.764 -3.358 1.00 98.88 171 LEU A N 1
ATOM 1348 C CA . LEU A 1 171 ? -1.134 5.238 -3.481 1.00 98.88 171 LEU A CA 1
ATOM 1349 C C . LEU A 1 171 ? -1.873 5.383 -2.144 1.00 98.88 171 LEU A C 1
ATOM 1351 O O . LEU A 1 171 ? -1.467 4.809 -1.129 1.00 98.88 171 LEU A O 1
ATOM 1355 N N . CYS A 1 172 ? -3.000 6.087 -2.152 1.00 98.69 172 CYS A N 1
ATOM 1356 C CA . CYS A 1 172 ? -3.918 6.156 -1.019 1.00 98.69 172 CYS A CA 1
ATOM 1357 C C . CYS A 1 172 ? -5.375 6.138 -1.493 1.00 98.69 172 CYS A C 1
ATOM 1359 O O . CYS A 1 172 ? -5.657 6.126 -2.692 1.00 98.69 172 CYS A O 1
ATOM 1361 N N . ASN A 1 173 ? -6.318 6.098 -0.556 1.00 98.62 173 ASN A N 1
ATOM 1362 C CA . ASN A 1 173 ? -7.707 6.430 -0.865 1.00 98.62 173 ASN A CA 1
ATOM 1363 C C . ASN A 1 173 ? -7.950 7.945 -0.753 1.00 98.62 173 ASN A C 1
ATOM 1365 O O . ASN A 1 173 ? -7.083 8.697 -0.297 1.00 98.62 173 ASN A O 1
ATOM 1369 N N . ALA A 1 174 ? -9.128 8.394 -1.182 1.00 98.12 174 ALA A N 1
ATOM 1370 C CA . ALA A 1 174 ? -9.552 9.792 -1.123 1.00 98.12 174 ALA A CA 1
ATOM 1371 C C . ALA A 1 174 ? -9.562 10.375 0.306 1.00 98.12 174 ALA A C 1
ATOM 1373 O O . ALA A 1 174 ? -9.426 11.583 0.480 1.00 98.12 174 ALA A O 1
ATOM 1374 N N . GLU A 1 175 ? -9.674 9.529 1.331 1.00 98.19 175 GLU A N 1
ATOM 1375 C CA . GLU A 1 175 ? -9.587 9.895 2.748 1.00 98.19 175 GLU A CA 1
ATOM 1376 C C . GLU A 1 175 ? -8.138 10.081 3.236 1.00 98.19 175 GLU A C 1
ATOM 1378 O O . GLU A 1 175 ? -7.910 10.446 4.389 1.00 98.19 175 GLU A O 1
ATOM 1383 N N . GLY A 1 176 ? -7.149 9.843 2.370 1.00 98.00 176 GLY A N 1
ATOM 1384 C CA . GLY A 1 176 ? -5.729 10.024 2.666 1.00 98.00 176 GLY A CA 1
ATOM 1385 C C . GLY A 1 176 ? -5.086 8.859 3.421 1.00 98.00 176 GLY A C 1
ATOM 1386 O O . GLY A 1 176 ? -3.966 9.001 3.915 1.00 98.00 176 GLY A O 1
ATOM 1387 N N . LEU A 1 177 ? -5.756 7.706 3.525 1.00 98.69 177 LEU A N 1
ATOM 1388 C CA . LEU A 1 177 ? -5.194 6.510 4.153 1.00 98.69 177 LEU A CA 1
ATOM 1389 C C . LEU A 1 177 ? -4.320 5.737 3.147 1.00 98.69 177 LEU A C 1
ATOM 1391 O O . LEU A 1 177 ? -4.790 5.421 2.048 1.00 98.69 177 LEU A O 1
ATOM 1395 N N . PRO A 1 178 ? -3.058 5.423 3.496 1.00 98.56 178 PRO A N 1
ATOM 1396 C CA . PRO A 1 178 ? -2.103 4.824 2.569 1.00 98.56 178 PRO A CA 1
ATOM 1397 C C . PRO A 1 178 ? -2.460 3.376 2.234 1.00 98.56 178 PRO A C 1
ATOM 1399 O O . PRO A 1 178 ? -2.955 2.629 3.083 1.00 98.56 178 PRO A O 1
ATOM 1402 N N . ALA A 1 179 ? -2.159 2.969 1.003 1.00 98.75 179 ALA A N 1
ATOM 1403 C CA . ALA A 1 179 ? -2.246 1.573 0.603 1.00 98.75 179 ALA A CA 1
ATOM 1404 C C . ALA A 1 179 ? -1.175 0.730 1.310 1.00 98.75 179 ALA A C 1
ATOM 1406 O O . ALA A 1 179 ? -0.053 1.192 1.536 1.00 98.75 179 ALA A O 1
ATOM 1407 N N . SER A 1 180 ? -1.506 -0.516 1.652 1.00 98.50 180 SER A N 1
ATOM 1408 C CA . SER A 1 180 ? -0.541 -1.422 2.285 1.00 98.50 180 SER A CA 1
ATOM 1409 C C . SER A 1 180 ? 0.453 -1.993 1.260 1.00 98.50 180 SER A C 1
ATOM 1411 O O . SER A 1 180 ? 0.032 -2.324 0.147 1.00 98.50 180 SER A O 1
ATOM 1413 N N . PRO A 1 181 ? 1.745 -2.155 1.609 1.00 98.38 181 PRO A N 1
ATOM 1414 C CA . PRO A 1 181 ? 2.706 -2.854 0.761 1.00 98.38 181 PRO A CA 1
ATOM 1415 C C . PRO A 1 181 ? 2.278 -4.290 0.474 1.00 98.38 181 PRO A C 1
ATOM 1417 O O . PRO A 1 181 ? 1.751 -4.983 1.349 1.00 98.38 181 PRO A O 1
ATOM 1420 N N . PHE A 1 182 ? 2.555 -4.755 -0.739 1.00 98.31 182 PHE A N 1
ATOM 1421 C CA . PHE A 1 182 ? 2.287 -6.132 -1.131 1.00 98.31 182 PHE A CA 1
ATOM 1422 C C . PHE A 1 182 ? 3.259 -6.619 -2.204 1.00 98.31 182 PHE A C 1
ATOM 1424 O O . PHE A 1 182 ? 3.864 -5.828 -2.930 1.00 98.31 182 PHE A O 1
ATOM 1431 N N . GLU A 1 183 ? 3.328 -7.939 -2.325 1.00 97.94 183 GLU A N 1
ATOM 1432 C CA . GLU A 1 183 ? 3.829 -8.652 -3.494 1.00 97.94 183 GLU A CA 1
ATOM 1433 C C . GLU A 1 183 ? 2.722 -9.587 -3.996 1.00 97.94 183 GLU A C 1
ATOM 1435 O O . GLU A 1 183 ? 1.977 -10.160 -3.196 1.00 97.94 183 GLU A O 1
ATOM 1440 N N . ALA A 1 184 ? 2.605 -9.744 -5.311 1.00 96.94 184 ALA A N 1
ATOM 1441 C CA . ALA A 1 184 ? 1.716 -10.720 -5.920 1.00 96.94 184 ALA A CA 1
ATOM 1442 C C . ALA A 1 184 ? 2.411 -11.479 -7.054 1.00 96.94 184 ALA A C 1
ATOM 1444 O O . ALA A 1 184 ? 3.058 -10.877 -7.912 1.00 96.94 184 ALA A O 1
ATOM 1445 N N . ASP A 1 185 ? 2.206 -12.796 -7.058 1.00 95.50 185 ASP A N 1
ATOM 1446 C CA . ASP A 1 185 ? 2.506 -13.707 -8.161 1.00 95.50 185 ASP A CA 1
ATOM 1447 C C . ASP A 1 185 ? 1.210 -13.931 -8.951 1.00 95.50 185 ASP A C 1
ATOM 1449 O O . ASP A 1 185 ? 0.216 -14.411 -8.403 1.00 95.50 185 ASP A O 1
ATOM 1453 N N . LEU A 1 186 ? 1.193 -13.558 -10.230 1.00 92.94 186 LEU A N 1
ATOM 1454 C CA . LEU A 1 186 ? -0.008 -13.628 -11.065 1.00 92.94 186 LEU A CA 1
ATOM 1455 C C . LEU A 1 186 ? -0.390 -15.065 -11.450 1.00 92.94 186 LEU A C 1
ATOM 1457 O O . LEU A 1 186 ? -1.539 -15.309 -11.830 1.00 92.94 186 LEU A O 1
ATOM 1461 N N . ASN A 1 187 ? 0.542 -16.009 -11.338 1.00 85.38 187 ASN A N 1
ATOM 1462 C CA . ASN A 1 187 ? 0.311 -17.427 -11.591 1.00 85.38 187 ASN A CA 1
ATOM 1463 C C . ASN A 1 187 ? -0.195 -18.152 -10.336 1.00 85.38 187 ASN A C 1
ATOM 1465 O O . ASN A 1 187 ? -0.800 -19.221 -10.444 1.00 85.38 187 ASN A O 1
ATOM 1469 N N . ASN A 1 188 ? -0.008 -17.563 -9.151 1.00 77.75 188 ASN A N 1
ATOM 1470 C CA . ASN A 1 188 ? -0.453 -18.126 -7.885 1.00 77.75 188 ASN A CA 1
ATOM 1471 C C . ASN A 1 188 ? -1.698 -17.405 -7.341 1.00 77.75 188 ASN A C 1
ATOM 1473 O O . ASN A 1 188 ? -1.619 -16.408 -6.621 1.00 77.75 188 ASN A O 1
ATOM 1477 N N . LYS A 1 189 ? -2.875 -17.961 -7.644 1.00 59.75 189 LYS A N 1
ATOM 1478 C CA . LYS A 1 189 ? -4.172 -17.416 -7.204 1.00 59.75 189 LYS A CA 1
ATOM 1479 C C . LYS A 1 189 ? -4.456 -17.590 -5.705 1.00 59.75 189 LYS A C 1
ATOM 1481 O O . LYS A 1 189 ? -5.464 -17.070 -5.230 1.00 59.75 189 LYS A O 1
ATOM 1486 N N . ASP A 1 190 ? -3.599 -18.286 -4.959 1.00 55.81 190 ASP A N 1
ATOM 1487 C CA . ASP A 1 190 ? -3.870 -18.648 -3.564 1.00 55.81 190 ASP A CA 1
ATOM 1488 C C . ASP A 1 190 ? -3.460 -17.569 -2.552 1.00 55.81 190 ASP A C 1
ATOM 1490 O O . ASP A 1 190 ? -3.766 -17.688 -1.366 1.00 55.81 190 ASP A O 1
ATOM 1494 N N . LEU A 1 191 ? -2.787 -16.495 -2.979 1.00 53.00 191 LEU A N 1
ATOM 1495 C CA . LEU A 1 191 ? -2.140 -15.583 -2.034 1.00 53.00 191 LEU A CA 1
ATOM 1496 C C . LEU A 1 191 ? -3.094 -14.662 -1.254 1.00 53.00 191 LEU A C 1
ATOM 1498 O O . LEU A 1 191 ? -2.676 -14.152 -0.215 1.00 53.00 191 LEU A O 1
ATOM 1502 N N . MET A 1 192 ? -4.331 -14.423 -1.715 1.00 53.12 192 MET A N 1
ATOM 1503 C CA . MET A 1 192 ? -5.161 -13.314 -1.197 1.00 53.12 192 MET A CA 1
ATOM 1504 C C . MET A 1 192 ? -6.683 -13.568 -1.220 1.00 53.12 192 MET A C 1
ATOM 1506 O O . MET A 1 192 ? -7.469 -12.641 -1.395 1.00 53.12 192 MET A O 1
ATOM 1510 N N . ASN A 1 193 ? -7.142 -14.807 -1.016 1.00 41.19 193 ASN A N 1
ATOM 15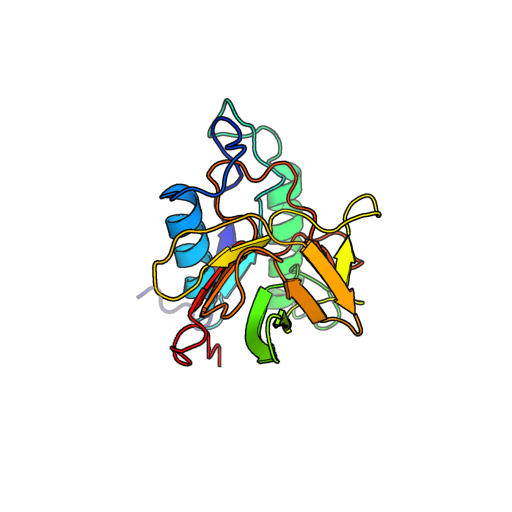11 C CA . ASN A 1 193 ? -8.565 -15.053 -0.738 1.00 41.19 193 ASN A CA 1
ATOM 1512 C C . ASN A 1 193 ? -8.876 -14.736 0.735 1.00 41.19 193 ASN A C 1
ATOM 1514 O O . ASN A 1 193 ? -9.036 -15.641 1.557 1.00 41.19 193 ASN A O 1
ATOM 1518 N N . PHE A 1 194 ? -8.939 -13.449 1.082 1.00 47.78 194 PHE A N 1
ATOM 1519 C CA . PHE A 1 194 ? -9.519 -13.023 2.354 1.00 47.78 194 PHE A CA 1
ATOM 1520 C C . PHE A 1 194 ? -11.032 -13.264 2.288 1.00 47.78 194 PHE A C 1
ATOM 1522 O O . PHE A 1 194 ? -11.707 -12.742 1.401 1.00 47.78 194 PHE A O 1
ATOM 1529 N N . LYS A 1 195 ? -11.533 -14.141 3.161 1.00 33.34 195 LYS A N 1
ATOM 1530 C CA . LYS A 1 195 ? -12.966 -14.427 3.296 1.00 33.34 195 LYS A CA 1
ATOM 1531 C C . LYS A 1 195 ? -13.699 -13.289 3.989 1.00 33.34 195 LYS A C 1
ATOM 1533 O O . LYS A 1 195 ? -13.102 -12.704 4.917 1.00 33.34 195 LYS A O 1
#

Foldseek 3Di:
DPPPPLDADEEEQQEFEADDDPWDDADPSLVSLQVVLLCLLDPRYDYAYHPQQADHHDSVGPSVVSRVVLSVLSCCVRVVVPVLGLRAWWEWAAWDDDFQKIKTATPSQRVAKAFAVHDFAFQKWWDDPVPPTGTWGWDDDPRIIITGDPVGRHTFKMWGLRYSRSNRHTITHPVRHGYGTDMDGNVDPPSHPRD

Nearest PDB structures (foldseek):
  7kmm-assembly2_B  TM=9.494E-01  e=3.498E-21  Xanthomonas citri pv. citri str. 306
  7kmm-assembly1_A  TM=9.463E-01  e=5.356E-21  Xanthomonas citri pv. citri str. 306
  6a8z-assembly1_A  TM=2.497E-01  e=2.067E+00  Deinococcus radiodurans R1 = ATCC 13939 = DSM 20539
  6ifg-assembly1_A  TM=2.489E-01  e=4.559E+00  Deinococcus radiodurans R1 = ATCC 13939 = DSM 20539
  6koy-assembly1_A  TM=2.473E-01  e=3.798E+00  Deinococcus radiodurans R1 = ATCC 13939 = DSM 20539